Protein AF-A0A8H5UBR0-F1 (afdb_monomer_lite)

Secondary structure (DSSP, 8-state):
-------------------------------PPPTT-EEEEEEEEEEE-TTS-EEEEESS---S---S-HHHHHHHHHHHHHTEEEEEEEEE-TTS-EEEEEEEE--HHHHHHHHHTT---SS-TT-SSEEEETT-HHHHHTHHHHHHHHHSSTT-HHHHHHHHHHHHHHHHSHHHHHHHHHHHHHS---GGGHHHHS-TT-------SS----------SS-----

Sequence (227 aa):
MSSWGDPTVWNDGPWPGKGTEDSDSVNSEVQVGEIGHICQVRDAFAEFNKSGELVKWLDEIPNKSPDLEEEELILKAKRIRDTYAIVCGRYPTKENTWEIRTIWINNPILQDILRNISVDPDWSSSAESIKFEKPFASLVHHWEQLCELAEADAGSEAQRFMKLLVDLLKGELRDTLIRVKKIMKTGCAAFGDLQFVFKPGQLFFDSRHPMGAGVCQSYVHGKVSVD

Radius of gyration: 30.37 Å; chains: 1; bounding box: 50×128×55 Å

pLDDT: mean 73.85, std 21.75, range [30.33, 96.62]

Organism: Fusarium circinatum (NCBI:txid48490)

Structure (mmCIF, N/CA/C/O backbone):
data_AF-A0A8H5UBR0-F1
#
_entry.id   AF-A0A8H5UBR0-F1
#
loop_
_atom_site.group_PDB
_atom_site.id
_atom_site.type_symbol
_atom_site.label_atom_id
_atom_site.label_alt_id
_atom_site.label_comp_id
_atom_site.label_asym_id
_atom_site.label_entity_id
_atom_site.label_seq_id
_atom_site.pdbx_PDB_ins_code
_atom_site.Cartn_x
_atom_site.Cartn_y
_atom_site.Cartn_z
_atom_site.occupancy
_atom_site.B_iso_or_equiv
_atom_site.auth_seq_id
_atom_site.auth_comp_id
_atom_site.auth_asym_id
_atom_site.auth_atom_id
_atom_site.pdbx_PDB_model_num
ATOM 1 N N . MET A 1 1 ? -5.000 79.266 22.136 1.00 33.78 1 MET A N 1
ATOM 2 C CA . MET A 1 1 ? -3.905 80.217 22.416 1.00 33.78 1 MET A CA 1
ATOM 3 C C . MET A 1 1 ? -3.416 79.955 23.831 1.00 33.78 1 MET A C 1
ATOM 5 O O . MET A 1 1 ? -4.257 79.961 24.716 1.00 33.78 1 MET A O 1
ATOM 9 N N . SER A 1 2 ? -2.104 79.705 23.971 1.00 37.56 2 SER A N 1
ATOM 10 C CA . SER A 1 2 ? -1.272 79.763 25.198 1.00 37.56 2 SER A CA 1
ATOM 11 C C . SER A 1 2 ? -1.616 78.747 26.307 1.00 37.56 2 SER A C 1
ATOM 13 O O . SER A 1 2 ? -2.674 78.839 26.906 1.00 37.56 2 SER A O 1
ATOM 15 N N . SER A 1 3 ? -0.867 77.663 26.554 1.00 30.33 3 SER A N 1
ATOM 16 C CA . SER A 1 3 ? 0.563 77.496 26.909 1.00 30.33 3 SER A CA 1
ATOM 17 C C . SER A 1 3 ? 0.967 78.189 28.215 1.00 30.33 3 SER A C 1
ATOM 19 O O . SER A 1 3 ? 0.851 79.408 28.304 1.00 30.33 3 SER A O 1
ATOM 21 N N . TRP A 1 4 ? 1.445 77.396 29.185 1.00 32.78 4 TRP A N 1
ATOM 22 C CA . TRP A 1 4 ? 2.778 77.431 29.828 1.00 32.78 4 TRP A CA 1
ATOM 23 C C . TRP A 1 4 ? 2.712 76.954 31.289 1.00 32.78 4 TRP A C 1
ATOM 25 O O . TRP A 1 4 ? 1.918 77.449 32.083 1.00 32.78 4 TRP A O 1
ATOM 35 N N . GLY A 1 5 ? 3.592 76.007 31.622 1.00 32.00 5 GLY A N 1
ATOM 36 C CA . GLY A 1 5 ? 3.821 75.487 32.968 1.00 32.00 5 GLY A CA 1
ATOM 37 C C . GLY A 1 5 ? 4.793 74.303 32.947 1.00 32.00 5 GLY A C 1
ATOM 38 O O . GLY A 1 5 ? 4.363 73.163 33.057 1.00 32.00 5 GLY A O 1
ATOM 39 N N . ASP A 1 6 ? 6.077 74.600 32.752 1.00 36.34 6 ASP A N 1
ATOM 40 C CA . ASP A 1 6 ? 7.261 73.752 33.027 1.00 36.34 6 ASP A CA 1
ATOM 41 C C . ASP A 1 6 ? 7.879 74.242 34.370 1.00 36.34 6 ASP A C 1
ATOM 43 O O . ASP A 1 6 ? 7.376 75.257 34.874 1.00 36.34 6 ASP A O 1
ATOM 47 N N . PRO A 1 7 ? 8.998 73.725 34.943 1.00 48.25 7 PRO A N 1
ATOM 48 C CA . PRO A 1 7 ? 9.833 72.537 34.655 1.00 48.25 7 PRO A CA 1
ATOM 49 C C . PRO A 1 7 ? 10.164 71.722 35.952 1.00 48.25 7 PRO A C 1
ATOM 51 O O . PRO A 1 7 ? 9.781 72.107 37.054 1.00 48.25 7 PRO A O 1
ATOM 54 N N . THR A 1 8 ? 10.869 70.580 35.941 1.00 36.34 8 THR A N 1
ATOM 55 C CA . THR A 1 8 ? 12.333 70.510 36.178 1.00 36.34 8 THR A CA 1
ATOM 56 C C . THR A 1 8 ? 12.844 69.067 36.399 1.00 36.34 8 THR A C 1
ATOM 58 O O . THR A 1 8 ? 12.147 68.216 36.943 1.00 36.34 8 THR A O 1
ATOM 61 N N . VAL A 1 9 ? 14.139 68.911 36.080 1.00 33.75 9 VAL A N 1
ATOM 62 C CA . VAL A 1 9 ? 15.160 67.949 36.561 1.00 33.75 9 VAL A CA 1
ATOM 63 C C . VAL A 1 9 ? 15.426 66.700 35.703 1.00 33.75 9 VAL A C 1
ATOM 65 O O . VAL A 1 9 ? 14.904 65.617 35.942 1.00 33.75 9 VAL A O 1
ATOM 68 N N . TRP A 1 10 ? 16.370 66.863 34.770 1.00 30.78 10 TRP A N 1
ATOM 69 C CA . TRP A 1 10 ? 17.286 65.825 34.283 1.00 30.78 10 TRP A CA 1
ATOM 70 C C . TRP A 1 10 ? 18.684 66.116 34.850 1.00 30.78 10 TRP A C 1
ATOM 72 O O . TRP A 1 10 ? 19.092 67.275 34.833 1.00 30.78 10 TRP A O 1
ATOM 82 N N . ASN A 1 11 ? 19.399 65.093 35.335 1.00 34.84 11 ASN A N 1
ATOM 83 C CA . ASN A 1 11 ? 20.858 65.121 35.509 1.00 34.84 11 ASN A CA 1
ATOM 84 C C . ASN A 1 11 ? 21.451 63.692 35.577 1.00 34.84 11 ASN A C 1
ATOM 86 O O . ASN A 1 11 ? 21.158 62.934 36.496 1.00 34.84 11 ASN A O 1
ATOM 90 N N . ASP A 1 12 ? 22.240 63.368 34.549 1.00 32.78 12 ASP A N 1
ATOM 91 C CA . ASP A 1 12 ? 23.553 62.697 34.481 1.00 32.78 12 ASP A CA 1
ATOM 92 C C . ASP A 1 12 ? 23.940 61.450 35.322 1.00 32.78 12 ASP A C 1
ATOM 94 O O . ASP A 1 12 ? 24.349 61.563 36.473 1.00 32.78 12 ASP A O 1
ATOM 98 N N . GLY A 1 13 ? 24.032 60.306 34.609 1.00 31.62 13 GLY A N 1
ATOM 99 C CA . GLY A 1 13 ? 25.135 59.304 34.603 1.00 31.62 13 GLY A CA 1
ATOM 100 C C . GLY A 1 13 ? 25.399 58.430 35.850 1.00 31.62 13 GLY A C 1
ATOM 101 O O . GLY A 1 13 ? 24.810 58.678 36.896 1.00 31.62 13 GLY A O 1
ATOM 102 N N . PRO A 1 14 ? 26.320 57.427 35.809 1.00 37.28 14 PRO A N 1
ATOM 103 C CA . PRO A 1 14 ? 27.142 56.902 34.698 1.00 37.28 14 PRO A CA 1
ATOM 104 C C . PRO A 1 14 ? 27.163 55.339 34.566 1.00 37.28 14 PRO A C 1
ATOM 106 O O . PRO A 1 14 ? 26.819 54.606 35.487 1.00 37.28 14 PRO A O 1
ATOM 109 N N . TRP A 1 15 ? 27.642 54.811 33.430 1.00 35.69 15 TRP A N 1
ATOM 110 C CA . TRP A 1 15 ? 28.124 53.410 33.261 1.00 35.69 15 TRP A CA 1
ATOM 111 C C . TRP A 1 15 ? 29.558 53.281 33.851 1.00 35.69 15 TRP A C 1
ATOM 113 O O . TRP A 1 15 ? 30.192 54.337 33.937 1.00 35.69 15 TRP A O 1
ATOM 123 N N . PRO A 1 16 ? 30.152 52.103 34.214 1.00 40.91 16 PRO A N 1
ATOM 124 C CA . PRO A 1 16 ? 30.093 50.809 33.498 1.00 40.91 16 PRO A CA 1
ATOM 125 C C . PRO A 1 16 ? 30.160 49.511 34.358 1.00 40.91 16 PRO A C 1
ATOM 127 O O . PRO A 1 16 ? 30.506 49.522 35.535 1.00 40.91 16 PRO A O 1
ATOM 130 N N . GLY A 1 17 ? 29.923 48.347 33.737 1.00 30.52 17 GLY A N 1
ATOM 131 C CA . GLY A 1 17 ? 30.172 47.040 34.361 1.00 30.52 17 GLY A CA 1
ATOM 132 C C . GLY A 1 17 ? 30.080 45.871 33.379 1.00 30.52 17 GLY A C 1
ATOM 133 O O . GLY A 1 17 ? 28.993 45.486 32.975 1.00 30.52 17 GLY A O 1
ATOM 134 N N . LYS A 1 18 ? 31.246 45.333 33.005 1.00 36.50 18 LYS A N 1
ATOM 135 C CA . LYS A 1 18 ? 31.482 44.101 32.233 1.00 36.50 18 LYS A CA 1
ATOM 136 C C . LYS A 1 18 ? 30.618 42.935 32.742 1.00 36.50 18 LYS A C 1
ATOM 138 O O . LYS A 1 18 ? 30.766 42.538 33.894 1.00 36.50 18 LYS A O 1
ATOM 143 N N . GLY A 1 19 ? 29.808 42.354 31.864 1.00 30.36 19 GLY A N 1
ATOM 144 C CA . GLY A 1 19 ? 29.152 41.064 32.056 1.00 30.36 19 GLY A CA 1
ATOM 145 C C . GLY A 1 19 ? 29.337 40.247 30.785 1.00 30.36 19 GLY A C 1
ATOM 146 O O . GLY A 1 19 ? 29.009 40.713 29.701 1.00 30.36 19 GLY A O 1
ATOM 147 N N . THR A 1 20 ? 29.977 39.100 30.936 1.00 31.88 20 THR A N 1
ATOM 148 C CA . THR A 1 20 ? 30.321 38.106 29.922 1.00 31.88 20 THR A CA 1
ATOM 149 C C . THR A 1 20 ? 29.078 37.680 29.134 1.00 31.88 20 THR A C 1
ATOM 151 O O . THR A 1 20 ? 28.106 37.223 29.728 1.00 31.88 20 THR A O 1
ATOM 154 N N . GLU A 1 21 ? 29.098 37.837 27.810 1.00 31.55 21 GLU A N 1
ATOM 155 C CA . GLU A 1 21 ? 28.146 37.169 26.917 1.00 31.55 21 GLU A CA 1
ATOM 156 C C . GLU A 1 21 ? 28.603 35.715 26.762 1.00 31.55 21 GLU A C 1
ATOM 158 O O . GLU A 1 21 ? 29.404 35.391 25.886 1.00 31.55 21 GLU A O 1
ATOM 163 N N . ASP A 1 22 ? 28.127 34.845 27.653 1.00 31.06 22 ASP A N 1
ATOM 164 C CA . ASP A 1 22 ? 28.100 33.411 27.387 1.00 31.06 22 ASP A CA 1
ATOM 165 C C . ASP A 1 22 ? 26.998 33.166 26.349 1.00 31.06 22 ASP A C 1
ATOM 167 O O . ASP A 1 22 ? 25.799 33.223 26.636 1.00 31.06 22 ASP A O 1
ATOM 171 N N . SER A 1 23 ? 27.419 32.962 25.100 1.00 41.53 23 SER A N 1
ATOM 172 C CA . SER A 1 23 ? 26.556 32.519 24.013 1.00 41.53 23 SER A CA 1
ATOM 173 C C . SER A 1 23 ? 26.227 31.035 24.195 1.00 41.53 23 SER A C 1
ATOM 175 O O . SER A 1 23 ? 26.831 30.179 23.557 1.00 41.53 23 SER A O 1
ATOM 177 N N . ASP A 1 24 ? 25.257 30.730 25.048 1.00 41.47 24 ASP A N 1
ATOM 178 C CA . ASP A 1 24 ? 24.664 29.395 25.146 1.00 41.47 24 ASP A CA 1
ATOM 179 C C . ASP A 1 24 ? 23.160 29.482 24.873 1.00 41.47 24 ASP A C 1
ATOM 181 O O . ASP A 1 24 ? 22.336 29.600 25.776 1.00 41.47 24 ASP A O 1
ATOM 185 N N . SER A 1 25 ? 22.793 29.460 23.589 1.00 33.56 25 SER A N 1
ATOM 186 C CA . SER A 1 25 ? 21.426 29.207 23.109 1.00 33.56 25 SER A CA 1
ATOM 187 C C . SER A 1 25 ? 21.499 29.027 21.581 1.00 33.56 25 SER A C 1
ATOM 189 O O . SER A 1 25 ? 22.080 29.875 20.913 1.00 33.56 25 SER A O 1
ATOM 191 N N . VAL A 1 26 ? 20.987 28.001 20.904 1.00 33.50 26 VAL A N 1
ATOM 192 C CA . VAL A 1 26 ? 20.090 26.897 21.246 1.00 33.50 26 VAL A CA 1
ATOM 193 C C . VAL A 1 26 ? 20.453 25.763 20.280 1.00 33.50 26 VAL A C 1
ATOM 195 O O . VAL A 1 26 ? 20.310 25.927 19.069 1.00 33.50 26 VAL A O 1
ATOM 198 N N . ASN A 1 27 ? 20.903 24.612 20.782 1.00 32.62 27 ASN A N 1
ATOM 199 C CA . ASN A 1 27 ? 20.872 23.390 19.983 1.00 32.62 27 ASN A CA 1
ATOM 200 C C . ASN A 1 27 ? 19.400 22.965 19.929 1.00 32.62 27 ASN A C 1
ATOM 202 O O . ASN A 1 27 ? 18.860 22.466 20.914 1.00 32.62 27 ASN A O 1
ATOM 206 N N . SER A 1 28 ? 18.705 23.286 18.837 1.00 36.66 28 SER A N 1
ATOM 207 C CA . SER A 1 28 ? 17.301 22.924 18.661 1.00 36.66 28 SER A CA 1
ATOM 208 C C . SER A 1 28 ? 17.207 21.413 18.461 1.00 36.66 28 SER A C 1
ATOM 210 O O . SER A 1 28 ? 17.251 20.917 17.333 1.00 36.66 28 SER A O 1
ATOM 212 N N . GLU A 1 29 ? 17.117 20.673 19.563 1.00 40.97 29 GLU A N 1
ATOM 213 C CA . GLU A 1 29 ? 16.707 19.277 19.550 1.00 40.97 29 GLU A CA 1
ATOM 214 C C . GLU A 1 29 ? 15.313 19.215 18.921 1.00 40.97 29 GLU A C 1
ATOM 216 O O . GLU A 1 29 ? 14.322 19.682 19.484 1.00 40.97 29 GLU A O 1
ATOM 221 N N . VAL A 1 30 ? 15.246 18.700 17.694 1.00 46.03 30 VAL A N 1
ATOM 222 C CA . VAL A 1 30 ? 13.985 18.453 16.997 1.00 46.03 30 VAL A CA 1
ATOM 223 C C . VAL A 1 30 ? 13.202 17.459 17.848 1.00 46.03 30 VAL A C 1
ATOM 225 O O . VAL A 1 30 ? 13.582 16.291 17.933 1.00 46.03 30 VAL A O 1
ATOM 228 N N . GLN A 1 31 ? 12.130 17.917 18.496 1.00 45.94 31 GLN A N 1
ATOM 229 C CA . GLN A 1 31 ? 11.181 17.029 19.159 1.00 45.94 31 GLN A CA 1
ATOM 230 C C . GLN A 1 31 ? 10.579 16.116 18.093 1.00 45.94 31 GLN A C 1
ATOM 232 O O . GLN A 1 31 ? 9.802 16.543 17.241 1.00 45.94 31 GLN A O 1
ATOM 237 N N . VAL A 1 32 ? 11.010 14.860 18.099 1.00 57.94 32 VAL A N 1
ATOM 238 C CA . VAL A 1 32 ? 10.493 13.827 17.207 1.00 57.94 32 VAL A CA 1
ATOM 239 C C . VAL A 1 32 ? 9.086 13.494 17.696 1.00 57.94 32 VAL A C 1
ATOM 241 O O . VAL A 1 32 ? 8.922 13.062 18.835 1.00 57.94 32 VAL A O 1
ATOM 244 N N . GLY A 1 33 ? 8.080 13.766 16.863 1.00 68.81 33 GLY A N 1
ATOM 245 C CA . GLY A 1 33 ? 6.677 13.492 17.178 1.00 68.81 33 GLY A CA 1
ATOM 246 C C . GLY A 1 33 ? 6.380 11.997 17.336 1.00 68.81 33 GLY A C 1
ATOM 247 O O . GLY A 1 33 ? 7.196 11.143 16.990 1.00 68.81 33 GLY A O 1
ATOM 248 N N . GLU A 1 34 ? 5.194 11.680 17.852 1.00 84.69 34 GLU A N 1
ATOM 249 C CA . GLU A 1 34 ? 4.730 10.296 17.997 1.00 84.69 34 GLU A CA 1
ATOM 250 C C . GLU A 1 34 ? 4.626 9.583 16.636 1.00 84.69 34 GLU A C 1
ATOM 252 O O . GLU A 1 34 ? 4.249 10.180 15.620 1.00 84.69 34 GLU A O 1
ATOM 257 N N . ILE A 1 35 ? 4.968 8.289 16.618 1.00 86.69 35 ILE A N 1
ATOM 258 C CA . ILE A 1 35 ? 4.985 7.461 15.405 1.00 86.69 35 ILE A CA 1
ATOM 259 C C . ILE A 1 35 ? 3.590 7.435 14.774 1.00 86.69 35 ILE A C 1
ATOM 261 O O . ILE A 1 35 ? 2.593 7.129 15.425 1.00 86.69 35 ILE A O 1
ATOM 265 N N . GLY A 1 36 ? 3.526 7.740 13.480 1.00 86.75 36 GLY A N 1
ATOM 266 C CA . GLY A 1 36 ? 2.306 7.668 12.688 1.00 86.75 36 GLY A CA 1
ATOM 267 C C . GLY A 1 36 ? 1.184 8.629 13.096 1.00 86.75 36 GLY A C 1
ATOM 268 O O . GLY A 1 36 ? 0.061 8.449 12.623 1.00 86.75 36 GLY A O 1
ATOM 269 N N . HIS A 1 37 ? 1.442 9.629 13.946 1.00 91.69 37 HIS A N 1
ATOM 270 C CA . HIS A 1 37 ? 0.435 10.612 14.359 1.00 91.69 37 HIS A CA 1
ATOM 271 C C . HIS A 1 37 ? -0.021 11.485 13.174 1.00 91.69 37 HIS A C 1
ATOM 273 O O . HIS A 1 37 ? -1.204 11.825 13.056 1.00 91.69 37 HIS A O 1
ATOM 279 N N . ILE A 1 38 ? 0.879 11.881 12.273 1.00 92.62 38 ILE A N 1
ATOM 280 C CA . ILE A 1 38 ? 0.528 12.777 11.167 1.00 92.62 38 ILE A CA 1
ATOM 281 C C . ILE A 1 38 ? -0.304 11.999 10.140 1.00 92.62 38 ILE A C 1
ATOM 283 O O . ILE A 1 38 ? 0.213 11.151 9.416 1.00 92.62 38 ILE A O 1
ATOM 287 N N . CYS A 1 39 ? -1.597 12.320 10.040 1.00 93.31 39 CYS A N 1
ATOM 288 C CA . CYS A 1 39 ? -2.551 11.733 9.088 1.00 93.31 39 CYS A CA 1
ATOM 289 C C . CYS A 1 39 ? -2.308 12.206 7.644 1.00 93.31 39 CYS A C 1
ATOM 291 O O . CYS A 1 39 ? -3.141 12.885 7.040 1.00 93.31 39 CYS A O 1
ATOM 293 N N . GLN A 1 40 ? -1.144 11.868 7.099 1.00 95.12 40 GLN A N 1
ATOM 294 C CA . GLN A 1 40 ? -0.714 12.159 5.736 1.00 95.12 40 GLN A CA 1
ATOM 295 C C . GLN A 1 40 ? 0.163 11.018 5.204 1.00 95.12 40 GLN A C 1
ATOM 297 O O . GLN A 1 40 ? 0.690 10.211 5.973 1.00 95.12 40 GLN A O 1
ATOM 302 N N . VAL A 1 41 ? 0.308 10.963 3.879 1.00 94.62 41 VAL A N 1
ATOM 303 C CA . VAL A 1 41 ? 1.245 10.062 3.197 1.00 94.62 41 VAL A CA 1
ATOM 304 C C . VAL A 1 41 ? 2.564 10.797 2.976 1.00 94.62 41 VAL A C 1
ATOM 306 O O . VAL A 1 41 ? 2.559 11.950 2.541 1.00 94.62 41 VAL A O 1
ATOM 309 N N . ARG A 1 42 ? 3.689 10.128 3.234 1.00 94.44 42 ARG A N 1
ATOM 310 C CA . ARG A 1 42 ? 5.033 10.631 2.925 1.00 94.44 42 ARG A CA 1
ATOM 311 C C . ARG A 1 42 ? 5.745 9.707 1.948 1.00 94.44 42 ARG A C 1
ATOM 313 O O . ARG A 1 42 ? 5.670 8.493 2.081 1.00 94.44 42 ARG A O 1
ATOM 320 N N . ASP A 1 43 ? 6.472 10.270 0.993 1.00 92.69 43 ASP A N 1
ATOM 321 C CA . ASP A 1 43 ? 7.304 9.487 0.082 1.00 92.69 43 ASP A CA 1
ATOM 322 C C . ASP A 1 43 ? 8.720 9.290 0.644 1.00 92.69 43 ASP A C 1
ATOM 324 O O . ASP A 1 43 ? 9.272 10.167 1.310 1.00 92.69 43 ASP A O 1
ATOM 328 N N . ALA A 1 44 ? 9.303 8.130 0.350 1.00 91.31 44 ALA A N 1
ATOM 329 C CA . ALA A 1 44 ? 10.705 7.809 0.569 1.00 91.31 44 ALA A CA 1
ATOM 330 C C . ALA A 1 44 ? 11.291 7.246 -0.730 1.00 91.31 44 ALA A C 1
ATOM 332 O O . ALA A 1 44 ? 10.781 6.269 -1.277 1.00 91.31 44 ALA A O 1
ATOM 333 N N . PHE A 1 45 ? 12.364 7.842 -1.232 1.00 89.12 45 PHE A N 1
ATOM 334 C CA . PHE A 1 45 ? 12.969 7.509 -2.517 1.00 89.12 45 PHE A CA 1
ATOM 335 C C . PHE A 1 45 ? 14.178 6.595 -2.325 1.00 89.12 45 PHE A C 1
ATOM 337 O O . PHE A 1 45 ? 15.092 6.900 -1.561 1.00 89.12 45 PHE A O 1
ATOM 344 N N . ALA A 1 46 ? 14.173 5.457 -3.010 1.00 87.81 46 ALA A N 1
ATOM 345 C CA . ALA A 1 46 ? 15.248 4.481 -2.959 1.00 87.81 46 ALA A CA 1
ATOM 346 C C . ALA A 1 46 ? 16.476 4.948 -3.758 1.00 87.81 46 ALA A C 1
ATOM 348 O O . ALA A 1 46 ? 16.380 5.221 -4.957 1.00 87.81 46 ALA A O 1
ATOM 349 N N . GLU A 1 47 ? 17.642 4.971 -3.115 1.00 85.94 47 GLU A N 1
ATOM 350 C CA . GLU A 1 47 ? 18.936 5.136 -3.780 1.00 85.94 47 GLU A CA 1
ATOM 351 C C . GLU A 1 47 ? 19.629 3.777 -3.940 1.00 85.94 47 GLU A C 1
ATOM 353 O O . GLU A 1 47 ? 19.698 2.995 -2.991 1.00 85.94 47 GLU A O 1
ATOM 358 N N . PHE A 1 48 ? 20.170 3.507 -5.131 1.00 84.69 48 PHE A N 1
ATOM 359 C CA . PHE A 1 48 ? 20.870 2.261 -5.449 1.00 84.69 48 PHE A CA 1
ATOM 360 C C . PHE A 1 48 ? 22.346 2.511 -5.735 1.00 84.69 48 PHE A C 1
ATOM 362 O O . PHE A 1 48 ? 22.705 3.491 -6.391 1.00 84.69 48 PHE A O 1
ATOM 369 N N . ASN A 1 49 ? 23.205 1.589 -5.302 1.00 84.94 49 ASN A N 1
ATOM 370 C CA . ASN A 1 49 ? 24.607 1.591 -5.706 1.00 84.94 49 ASN A CA 1
ATOM 371 C C . ASN A 1 49 ? 24.756 1.120 -7.166 1.00 84.94 49 ASN A C 1
ATOM 373 O O . ASN A 1 49 ? 23.810 0.668 -7.815 1.00 84.94 49 ASN A O 1
ATOM 377 N N . LYS A 1 50 ? 25.985 1.184 -7.694 1.00 82.56 50 LYS A N 1
ATOM 378 C CA . LYS A 1 50 ? 26.307 0.692 -9.049 1.00 82.56 50 LYS A CA 1
ATOM 379 C C . LYS A 1 50 ? 26.027 -0.808 -9.230 1.00 82.56 50 LYS A C 1
ATOM 381 O O . LYS A 1 50 ? 25.869 -1.253 -10.362 1.00 82.56 50 LYS A O 1
ATOM 386 N N . SER A 1 51 ? 25.976 -1.562 -8.134 1.00 82.19 51 SER A N 1
ATOM 387 C CA . SER A 1 51 ? 25.672 -2.995 -8.077 1.00 82.19 51 SER A CA 1
ATOM 388 C C . SER A 1 51 ? 24.169 -3.291 -8.170 1.00 82.19 51 SER A C 1
ATOM 390 O O . SER A 1 51 ? 23.794 -4.435 -8.401 1.00 82.19 51 SER A O 1
ATOM 392 N N . GLY A 1 52 ? 23.308 -2.279 -8.003 1.00 79.69 52 GLY A N 1
ATOM 393 C CA . GLY A 1 52 ? 21.852 -2.431 -7.965 1.00 79.69 52 GLY A CA 1
ATOM 394 C C . GLY A 1 52 ? 21.282 -2.762 -6.582 1.00 79.69 52 GLY A C 1
ATOM 395 O O . GLY A 1 52 ? 20.103 -3.093 -6.478 1.00 79.69 52 GLY A O 1
ATOM 396 N N . GLU A 1 53 ? 22.080 -2.666 -5.521 1.00 83.06 53 GLU A N 1
ATOM 397 C CA . GLU A 1 53 ? 21.627 -2.862 -4.143 1.00 83.06 53 GLU A CA 1
ATOM 398 C C . GLU A 1 53 ? 21.116 -1.542 -3.560 1.00 83.06 53 GLU A C 1
ATOM 400 O O . GLU A 1 53 ? 21.670 -0.473 -3.832 1.00 83.06 53 GLU A O 1
ATOM 405 N N . LEU A 1 54 ? 20.052 -1.624 -2.757 1.00 83.44 54 LEU A N 1
ATOM 406 C CA . LEU A 1 54 ? 19.483 -0.477 -2.054 1.00 83.44 54 LEU A CA 1
ATOM 407 C C . LEU A 1 54 ? 20.472 0.024 -0.994 1.00 83.44 54 LEU A C 1
ATOM 409 O O . LEU A 1 54 ? 20.852 -0.728 -0.101 1.00 83.44 54 LEU A O 1
ATOM 413 N N . VAL A 1 55 ? 20.846 1.298 -1.081 1.00 82.19 55 VAL A N 1
ATOM 414 C CA . VAL A 1 55 ? 21.805 1.946 -0.177 1.00 82.19 55 VAL A CA 1
ATOM 415 C C . VAL A 1 55 ? 21.077 2.701 0.923 1.00 82.19 55 VAL A C 1
ATOM 417 O O . VAL A 1 55 ? 21.313 2.458 2.104 1.00 82.19 55 VAL A O 1
ATOM 420 N N . LYS A 1 56 ? 20.177 3.616 0.548 1.00 83.56 56 LYS A N 1
ATOM 421 C CA . LYS A 1 56 ? 19.477 4.482 1.501 1.00 83.56 56 LYS A CA 1
ATOM 422 C C . LYS A 1 56 ? 18.108 4.927 0.998 1.00 83.56 56 LYS A C 1
ATOM 424 O O . LYS A 1 56 ? 17.805 4.857 -0.193 1.00 83.56 56 LYS A O 1
ATOM 429 N N . TRP A 1 57 ? 17.294 5.392 1.944 1.00 84.69 57 TRP A N 1
ATOM 430 C CA . TRP A 1 57 ? 15.994 6.015 1.704 1.00 84.69 57 TRP A CA 1
ATOM 431 C C . TRP A 1 57 ? 16.100 7.527 1.882 1.00 84.69 57 TRP A C 1
ATOM 433 O O . TRP A 1 57 ? 16.376 8.007 2.986 1.00 84.69 57 TRP A O 1
ATOM 443 N N . LEU A 1 58 ? 15.838 8.264 0.810 1.00 82.56 58 LEU A N 1
ATOM 444 C CA . LEU A 1 58 ? 15.884 9.721 0.745 1.00 82.56 58 LEU A CA 1
ATOM 445 C C . LEU A 1 58 ? 14.482 10.326 0.889 1.00 82.56 58 LEU A C 1
ATOM 447 O O . LEU A 1 58 ? 13.502 9.727 0.458 1.00 82.56 58 LEU A O 1
ATOM 451 N N . ASP A 1 59 ? 14.382 11.514 1.484 1.00 80.06 59 ASP A N 1
ATOM 452 C CA . ASP A 1 59 ? 13.105 12.242 1.610 1.00 80.06 59 ASP A CA 1
ATOM 453 C C . ASP A 1 59 ? 12.712 12.994 0.336 1.00 80.06 59 ASP A C 1
ATOM 455 O O . ASP A 1 59 ? 11.540 13.301 0.125 1.00 80.06 59 ASP A O 1
ATOM 459 N N . GLU A 1 60 ? 13.698 13.286 -0.507 1.00 75.19 60 GLU A N 1
ATOM 460 C CA . GLU A 1 60 ? 13.540 13.972 -1.780 1.00 75.19 60 GLU A CA 1
ATOM 461 C C . GLU A 1 60 ? 14.108 13.109 -2.904 1.00 75.19 60 GLU A C 1
ATOM 463 O O . GLU A 1 60 ? 14.908 12.197 -2.675 1.00 75.19 60 GLU A O 1
ATOM 468 N N . ILE A 1 61 ? 13.682 13.392 -4.135 1.00 67.69 61 ILE A N 1
ATOM 469 C CA . ILE A 1 61 ? 14.183 12.693 -5.316 1.00 67.69 61 ILE A CA 1
ATOM 470 C C . ILE A 1 61 ? 15.701 12.927 -5.403 1.00 67.69 61 ILE A C 1
ATOM 472 O O . ILE A 1 61 ? 16.111 14.088 -5.470 1.00 67.69 61 ILE A O 1
ATOM 476 N N . PRO A 1 62 ? 16.540 11.871 -5.436 1.00 61.53 62 PRO A N 1
ATOM 477 C CA . PRO A 1 62 ? 17.985 12.034 -5.525 1.00 61.53 62 PRO A CA 1
ATOM 478 C C . PRO A 1 62 ? 18.381 12.834 -6.771 1.00 61.53 62 PRO A C 1
ATOM 480 O O . PRO A 1 62 ? 18.328 12.333 -7.896 1.00 61.53 62 PRO A O 1
ATOM 483 N N . ASN A 1 63 ? 18.830 14.072 -6.567 1.00 53.25 63 ASN A N 1
ATOM 484 C CA . ASN A 1 63 ? 19.649 14.782 -7.540 1.00 53.25 63 ASN A CA 1
ATOM 485 C C . ASN A 1 63 ? 21.090 14.297 -7.365 1.00 53.25 63 ASN A C 1
ATOM 487 O O . ASN A 1 63 ? 21.602 14.268 -6.252 1.00 53.25 63 ASN A O 1
ATOM 491 N N . LYS A 1 64 ? 21.735 13.883 -8.462 1.00 46.25 64 LYS A N 1
ATOM 492 C CA . LYS A 1 64 ? 23.109 13.355 -8.473 1.00 46.25 64 LYS A CA 1
ATOM 493 C C . LYS A 1 64 ? 24.093 14.340 -7.816 1.00 46.25 64 LYS A C 1
ATOM 495 O O . LYS A 1 64 ? 24.612 15.211 -8.505 1.00 46.25 64 LYS A O 1
ATOM 500 N N . SER A 1 65 ? 24.393 14.182 -6.532 1.00 38.78 65 SER A N 1
ATOM 501 C CA . SER A 1 65 ? 25.554 14.796 -5.883 1.00 38.78 65 SER A CA 1
ATOM 502 C C . SER A 1 65 ? 25.869 14.048 -4.591 1.00 38.78 65 SER A C 1
ATOM 504 O O . SER A 1 65 ? 24.963 13.893 -3.775 1.00 38.78 65 SER A O 1
ATOM 506 N N . PRO A 1 66 ? 27.108 13.579 -4.386 1.00 48.34 66 PRO A N 1
ATOM 507 C CA . PRO A 1 66 ? 27.539 13.093 -3.088 1.00 48.34 66 PRO A CA 1
ATOM 508 C C . PRO A 1 66 ? 28.034 14.282 -2.259 1.00 48.34 66 PRO A C 1
ATOM 510 O O . PRO A 1 66 ? 28.641 15.178 -2.829 1.00 48.34 66 PRO A O 1
ATOM 513 N N . ASP A 1 67 ? 27.802 14.282 -0.950 1.00 49.28 67 ASP A N 1
ATOM 514 C CA . ASP A 1 67 ? 28.800 14.734 0.025 1.00 49.28 67 ASP A CA 1
ATOM 515 C C . ASP A 1 67 ? 28.484 14.130 1.403 1.00 49.28 67 ASP A C 1
ATOM 517 O O . ASP A 1 67 ? 27.334 13.994 1.818 1.00 49.28 67 ASP A O 1
ATOM 521 N N . LEU A 1 68 ? 29.547 13.665 2.057 1.00 52.97 68 LEU A N 1
ATOM 522 C CA . LEU A 1 68 ? 29.548 12.717 3.167 1.00 52.97 68 LEU A CA 1
ATOM 523 C C . LEU A 1 68 ? 29.491 13.427 4.527 1.00 52.97 68 LEU A C 1
ATOM 525 O O . LEU A 1 68 ? 30.523 13.646 5.146 1.00 52.97 68 LEU A O 1
ATOM 529 N N . GLU A 1 69 ? 28.276 13.694 5.007 1.00 55.41 69 GLU A N 1
ATOM 530 C CA . GLU A 1 69 ? 27.919 13.849 6.437 1.00 55.41 69 GLU A CA 1
ATOM 531 C C . GLU A 1 69 ? 26.547 13.176 6.708 1.00 55.41 69 GLU A C 1
ATOM 533 O O . GLU A 1 69 ? 25.727 13.622 7.510 1.00 55.41 69 GLU A O 1
ATOM 538 N N . GLU A 1 70 ? 26.242 12.111 5.954 1.00 60.69 70 GLU A N 1
ATOM 539 C CA . GLU A 1 70 ? 24.861 11.702 5.667 1.00 60.69 70 GLU A CA 1
ATOM 540 C C . GLU A 1 70 ? 24.160 10.895 6.773 1.00 60.69 70 GLU A C 1
ATOM 542 O O . GLU A 1 70 ? 22.941 10.976 6.879 1.00 60.69 70 GLU A O 1
ATOM 547 N N . GLU A 1 71 ? 24.854 10.108 7.601 1.00 61.88 71 GLU A N 1
ATOM 548 C CA . GLU A 1 71 ? 24.176 9.115 8.461 1.00 61.88 71 GLU A CA 1
ATOM 549 C C . GLU A 1 71 ? 23.266 9.736 9.531 1.00 61.88 71 GLU A C 1
ATOM 551 O O . GLU A 1 71 ? 22.130 9.289 9.717 1.00 61.88 71 GLU A O 1
ATOM 556 N N . GLU A 1 72 ? 23.714 10.795 10.209 1.00 60.56 72 GLU A N 1
ATOM 557 C CA . GLU A 1 72 ? 22.900 11.464 11.230 1.00 60.56 72 GLU A CA 1
ATOM 558 C C . GLU A 1 72 ? 21.706 12.202 10.599 1.00 60.56 72 GLU A C 1
ATOM 560 O O . GLU A 1 72 ? 20.607 12.219 11.161 1.00 60.56 72 GLU A O 1
ATOM 565 N N . LEU A 1 73 ? 21.887 12.743 9.389 1.00 62.91 73 LEU A N 1
ATOM 566 C CA . LEU A 1 73 ? 20.820 13.360 8.598 1.00 62.91 73 LEU A CA 1
ATOM 567 C C . LEU A 1 73 ? 19.806 12.319 8.113 1.00 62.91 73 LEU A C 1
ATOM 569 O O . LEU A 1 73 ? 18.605 12.555 8.210 1.00 62.91 73 LEU A O 1
ATOM 573 N N . ILE A 1 74 ? 20.262 11.144 7.672 1.00 67.44 74 ILE A N 1
ATOM 574 C CA . ILE A 1 74 ? 19.406 10.015 7.279 1.00 67.44 74 ILE A CA 1
ATOM 575 C C . ILE A 1 74 ? 18.594 9.518 8.476 1.00 67.44 74 ILE A C 1
ATOM 577 O O . ILE A 1 74 ? 17.408 9.216 8.335 1.00 67.44 74 ILE A O 1
ATOM 581 N N . LEU A 1 75 ? 19.201 9.440 9.663 1.00 65.75 75 LEU A N 1
ATOM 582 C CA . LEU A 1 75 ? 18.501 9.046 10.885 1.00 65.75 75 LEU A CA 1
ATOM 583 C C . LEU A 1 75 ? 17.457 10.087 11.301 1.00 65.75 75 LEU A C 1
ATOM 585 O O . LEU A 1 75 ? 16.338 9.708 11.650 1.00 65.75 75 LEU A O 1
ATOM 589 N N . LYS A 1 76 ? 17.781 11.384 11.228 1.00 68.38 76 LYS A N 1
ATOM 590 C CA . LYS A 1 76 ? 16.821 12.475 11.476 1.00 68.38 76 LYS A CA 1
ATOM 591 C C . LYS A 1 76 ? 15.668 12.441 10.466 1.00 68.38 76 LYS A C 1
ATOM 593 O O . LYS A 1 76 ? 14.511 12.451 10.878 1.00 68.38 76 LYS A O 1
ATOM 598 N N . ALA A 1 77 ? 15.972 12.296 9.178 1.00 71.50 77 ALA A N 1
ATOM 599 C CA . ALA A 1 77 ? 14.998 12.121 8.100 1.00 71.50 77 ALA A CA 1
ATOM 600 C C . ALA A 1 77 ? 14.084 10.913 8.345 1.00 71.50 77 ALA A C 1
ATOM 602 O O . ALA A 1 77 ? 12.860 11.019 8.290 1.00 71.50 77 ALA A O 1
ATOM 603 N N . LYS A 1 78 ? 14.662 9.763 8.715 1.00 77.25 78 LYS A N 1
ATOM 604 C CA . LYS A 1 78 ? 13.899 8.562 9.069 1.00 77.25 78 LYS A CA 1
ATOM 605 C C . LYS A 1 78 ? 12.934 8.833 10.224 1.00 77.25 78 LYS A C 1
ATOM 607 O O . LYS A 1 78 ? 11.753 8.543 10.089 1.00 77.25 78 LYS A O 1
ATOM 612 N N . ARG A 1 79 ? 13.409 9.444 11.311 1.00 76.62 79 ARG A N 1
ATOM 613 C CA . ARG A 1 79 ? 12.569 9.791 12.468 1.00 76.62 79 ARG A CA 1
ATOM 614 C C . ARG A 1 79 ? 11.419 10.722 12.090 1.00 76.62 79 ARG A C 1
ATOM 616 O O . ARG A 1 79 ? 10.318 10.549 12.593 1.00 76.62 79 ARG A O 1
ATOM 623 N N . ILE A 1 80 ? 11.652 11.669 11.181 1.00 81.69 80 ILE A N 1
ATOM 624 C CA . ILE A 1 80 ? 10.597 12.540 10.651 1.00 81.69 80 ILE A CA 1
ATOM 625 C C . ILE A 1 80 ? 9.590 11.725 9.832 1.00 81.69 80 ILE A C 1
ATOM 627 O O . ILE A 1 80 ? 8.390 11.867 10.052 1.00 81.69 80 ILE A O 1
ATOM 631 N N . ARG A 1 81 ? 10.038 10.843 8.929 1.00 86.06 81 ARG A N 1
ATOM 632 C CA . ARG A 1 81 ? 9.143 9.967 8.148 1.00 86.06 81 ARG A CA 1
ATOM 633 C C . ARG A 1 81 ? 8.287 9.068 9.036 1.00 86.06 81 ARG A C 1
ATOM 635 O O . ARG A 1 81 ? 7.109 8.888 8.743 1.00 86.06 81 ARG A O 1
ATOM 642 N N . ASP A 1 82 ? 8.850 8.568 10.130 1.00 87.25 82 ASP A N 1
ATOM 643 C CA . ASP A 1 82 ? 8.151 7.678 11.058 1.00 87.25 82 ASP A CA 1
ATOM 644 C C . ASP A 1 82 ? 6.968 8.379 11.761 1.00 87.25 82 ASP A C 1
ATOM 646 O O . ASP A 1 82 ? 6.028 7.709 12.181 1.00 87.25 82 ASP A O 1
ATOM 650 N N . THR A 1 83 ? 6.932 9.720 11.808 1.00 91.56 83 THR A N 1
ATOM 651 C CA . THR A 1 83 ? 5.773 10.481 12.325 1.00 91.56 83 THR A CA 1
ATOM 652 C C . THR A 1 83 ? 4.555 10.462 11.393 1.00 91.56 83 THR A C 1
ATOM 654 O O . THR A 1 83 ? 3.437 10.712 11.843 1.00 91.56 83 THR A O 1
ATOM 657 N N . TYR A 1 84 ? 4.732 10.149 10.105 1.00 94.00 84 TYR A N 1
ATOM 658 C CA . TYR A 1 84 ? 3.644 10.071 9.127 1.00 94.00 84 TYR A CA 1
ATOM 659 C C . TYR A 1 84 ? 2.952 8.722 9.193 1.00 94.00 84 TYR A C 1
ATOM 661 O O . TYR A 1 84 ? 3.606 7.692 9.313 1.00 94.00 84 TYR A O 1
ATOM 669 N N . ALA A 1 85 ? 1.626 8.725 9.070 1.00 93.94 85 ALA A N 1
ATOM 670 C CA . ALA A 1 85 ? 0.798 7.533 9.184 1.00 93.94 85 ALA A CA 1
ATOM 671 C C . ALA A 1 85 ? 1.137 6.459 8.149 1.00 93.94 85 ALA A C 1
ATOM 673 O O . ALA A 1 85 ? 1.116 5.268 8.469 1.00 93.94 85 ALA A O 1
ATOM 674 N N . ILE A 1 86 ? 1.436 6.889 6.922 1.00 94.94 86 ILE A N 1
ATOM 675 C CA . ILE A 1 86 ? 1.766 6.019 5.797 1.00 94.94 86 ILE A CA 1
ATOM 676 C C . ILE A 1 86 ? 3.022 6.554 5.115 1.00 94.94 86 ILE A C 1
ATOM 678 O O . ILE A 1 86 ? 3.107 7.745 4.806 1.00 94.94 86 ILE A O 1
ATOM 682 N N . VAL A 1 87 ? 3.973 5.666 4.832 1.00 94.69 87 VAL A N 1
ATOM 683 C CA . VAL A 1 87 ? 5.174 5.987 4.053 1.00 94.69 87 VAL A CA 1
ATOM 684 C C . VAL A 1 87 ? 5.205 5.132 2.789 1.00 94.69 87 VAL A C 1
ATOM 686 O O . VAL A 1 87 ? 5.008 3.920 2.845 1.00 94.69 87 VAL A O 1
ATOM 689 N N . CYS A 1 88 ? 5.470 5.746 1.640 1.00 95.00 88 CYS A N 1
ATOM 690 C CA . CYS A 1 88 ? 5.534 5.084 0.342 1.00 95.00 88 CYS A CA 1
ATOM 691 C C . CYS A 1 88 ? 6.976 5.001 -0.158 1.00 95.00 88 CYS A C 1
ATOM 693 O O . CYS A 1 88 ? 7.612 6.007 -0.461 1.00 95.00 88 CYS A O 1
ATOM 695 N N . GLY A 1 89 ? 7.485 3.779 -0.279 1.00 94.19 89 GLY A N 1
ATOM 696 C CA . GLY A 1 89 ? 8.798 3.481 -0.833 1.00 94.19 89 GLY A CA 1
ATOM 697 C C . GLY A 1 89 ? 8.758 3.510 -2.349 1.00 94.19 89 GLY A C 1
ATOM 698 O O . GLY A 1 89 ? 8.184 2.617 -2.983 1.00 94.19 89 GLY A O 1
ATOM 699 N N . ARG A 1 90 ? 9.378 4.535 -2.925 1.00 93.94 90 ARG A N 1
ATOM 700 C CA . ARG A 1 90 ? 9.446 4.765 -4.362 1.00 93.94 90 ARG A CA 1
ATOM 701 C C . ARG A 1 90 ? 10.760 4.286 -4.953 1.00 93.94 90 ARG A C 1
ATOM 703 O O . ARG A 1 90 ? 11.831 4.564 -4.422 1.00 93.94 90 ARG A O 1
ATOM 710 N N . TYR A 1 91 ? 10.660 3.615 -6.093 1.00 91.94 91 TYR A N 1
ATOM 711 C CA . TYR A 1 91 ? 11.787 3.072 -6.844 1.00 91.94 91 TYR A CA 1
ATOM 712 C C . TYR A 1 91 ? 11.864 3.734 -8.222 1.00 91.94 91 TYR A C 1
ATOM 714 O O . TYR A 1 91 ? 10.816 3.999 -8.823 1.00 91.94 91 TYR A O 1
ATOM 722 N N . PRO A 1 92 ? 13.077 3.978 -8.744 1.00 88.94 92 PRO A N 1
ATOM 723 C CA . PRO A 1 92 ? 13.248 4.533 -10.073 1.00 88.94 92 PRO A CA 1
ATOM 724 C C . PRO A 1 92 ? 12.851 3.496 -11.128 1.00 88.94 92 PRO A C 1
ATOM 726 O O . PRO A 1 92 ? 13.185 2.311 -11.038 1.00 88.94 92 PRO A O 1
ATOM 729 N N . THR A 1 93 ? 12.143 3.948 -12.154 1.00 87.75 93 THR A N 1
ATOM 730 C CA . THR A 1 93 ? 11.771 3.147 -13.319 1.00 87.75 93 THR A CA 1
ATOM 731 C C . THR A 1 93 ? 12.751 3.389 -14.470 1.00 87.75 93 THR A C 1
ATOM 733 O O . THR A 1 93 ? 13.538 4.338 -14.471 1.00 87.75 93 THR A O 1
ATOM 736 N N . LYS A 1 94 ? 12.673 2.552 -15.512 1.00 85.81 94 LYS A N 1
ATOM 737 C CA . LYS A 1 94 ? 13.467 2.730 -16.742 1.00 85.81 94 LYS A CA 1
ATOM 738 C C . LYS A 1 94 ? 13.153 4.036 -17.480 1.00 85.81 94 LYS A C 1
ATOM 740 O O . LYS A 1 94 ? 13.984 4.512 -18.243 1.00 85.81 94 LYS A O 1
ATOM 745 N N . GLU A 1 95 ? 11.972 4.602 -17.251 1.00 85.44 95 GLU A N 1
ATOM 746 C CA . GLU A 1 95 ? 11.489 5.830 -17.889 1.00 85.44 95 GLU A CA 1
ATOM 747 C C . GLU A 1 95 ? 11.873 7.086 -17.096 1.00 85.44 95 GLU A C 1
ATOM 749 O O . GLU A 1 95 ? 11.348 8.166 -17.353 1.00 85.44 95 GLU A O 1
ATOM 754 N N . ASN A 1 96 ? 12.787 6.956 -16.125 1.00 78.69 96 ASN A N 1
ATOM 755 C CA . ASN A 1 96 ? 13.187 8.036 -15.225 1.00 78.69 96 ASN A CA 1
ATOM 756 C C . ASN A 1 96 ? 12.002 8.607 -14.416 1.00 78.69 96 ASN A C 1
ATOM 758 O O . ASN A 1 96 ? 11.990 9.780 -14.043 1.00 78.69 96 ASN A O 1
ATOM 762 N N . THR A 1 97 ? 10.996 7.769 -14.155 1.00 88.38 97 THR A N 1
ATOM 763 C CA . THR A 1 97 ? 9.874 8.053 -13.251 1.00 88.38 97 THR A CA 1
ATOM 764 C C . THR A 1 97 ? 10.049 7.286 -11.942 1.00 88.38 97 THR A C 1
ATOM 766 O O . THR A 1 97 ? 10.957 6.466 -11.810 1.00 88.38 97 THR A O 1
ATOM 769 N N . TRP A 1 98 ? 9.193 7.553 -10.956 1.00 90.19 98 TRP A N 1
ATOM 770 C CA . TRP A 1 98 ? 9.247 6.911 -9.644 1.00 90.19 98 TRP A CA 1
ATOM 771 C C . TRP A 1 98 ? 7.942 6.192 -9.347 1.00 90.19 98 TRP A C 1
ATOM 773 O O . TRP A 1 98 ? 6.884 6.818 -9.278 1.00 90.19 98 TRP A O 1
ATOM 783 N N . GLU A 1 99 ? 8.019 4.885 -9.128 1.00 92.94 99 GLU A N 1
ATOM 784 C CA . GLU A 1 99 ? 6.854 4.068 -8.804 1.00 92.94 99 GLU A CA 1
ATOM 785 C C . GLU A 1 99 ? 6.864 3.645 -7.339 1.00 92.94 99 GLU A C 1
ATOM 787 O O . GLU A 1 99 ? 7.915 3.312 -6.793 1.00 92.94 99 GLU A O 1
ATOM 792 N N . ILE A 1 100 ? 5.691 3.593 -6.707 1.00 94.75 100 ILE A N 1
ATOM 793 C CA . ILE A 1 100 ? 5.560 3.004 -5.374 1.00 94.75 100 ILE A CA 1
ATOM 794 C C . ILE A 1 100 ? 5.759 1.495 -5.513 1.00 94.75 100 ILE A C 1
ATOM 796 O O . ILE A 1 100 ? 5.084 0.855 -6.320 1.00 94.75 100 ILE A O 1
ATOM 800 N N . ARG A 1 101 ? 6.690 0.915 -4.755 1.00 93.31 101 ARG A N 1
ATOM 801 C CA . ARG A 1 101 ? 6.819 -0.548 -4.619 1.00 93.31 101 ARG A CA 1
ATOM 802 C C . ARG A 1 101 ? 6.574 -1.043 -3.212 1.00 93.31 101 ARG A C 1
ATOM 804 O O . ARG A 1 101 ? 6.298 -2.224 -3.048 1.00 93.31 101 ARG A O 1
ATOM 811 N N . THR A 1 102 ? 6.646 -0.150 -2.236 1.00 92.19 102 THR A N 1
ATOM 812 C CA . THR A 1 102 ? 6.513 -0.501 -0.831 1.00 92.19 102 THR A CA 1
ATOM 813 C C . THR A 1 102 ? 5.600 0.496 -0.145 1.00 92.19 102 THR A C 1
ATOM 815 O O . THR A 1 102 ? 5.687 1.693 -0.410 1.00 92.19 102 THR A O 1
ATOM 818 N N . ILE A 1 103 ? 4.735 0.019 0.740 1.00 93.81 103 ILE A N 1
ATOM 819 C CA . ILE A 1 103 ? 3.891 0.856 1.592 1.00 93.81 103 ILE A CA 1
ATOM 820 C C . ILE A 1 103 ? 4.131 0.418 3.033 1.00 93.81 103 ILE A C 1
ATOM 822 O O . ILE A 1 103 ? 3.903 -0.744 3.362 1.00 93.81 103 ILE A O 1
ATOM 826 N N . TRP A 1 104 ? 4.589 1.334 3.881 1.00 92.88 104 TRP A N 1
ATOM 827 C CA . TRP A 1 104 ? 4.704 1.130 5.323 1.00 92.88 104 TRP A CA 1
ATOM 828 C C . TRP A 1 104 ? 3.558 1.823 6.042 1.00 92.88 104 TRP A C 1
ATOM 830 O O . TRP A 1 104 ? 3.225 2.970 5.737 1.00 92.88 104 TRP A O 1
ATOM 840 N N . ILE A 1 105 ? 2.984 1.126 7.015 1.00 92.62 105 ILE A N 1
ATOM 841 C CA . ILE A 1 105 ? 1.937 1.638 7.891 1.00 92.62 105 ILE A CA 1
ATOM 842 C C . ILE A 1 105 ? 2.555 1.880 9.263 1.00 92.62 105 ILE A C 1
ATOM 844 O O . ILE A 1 105 ? 2.868 0.934 9.988 1.00 92.62 105 ILE A O 1
ATOM 848 N N . ASN A 1 106 ? 2.712 3.147 9.627 1.00 92.38 106 ASN A N 1
ATOM 849 C CA . ASN A 1 106 ? 3.289 3.544 10.911 1.00 92.38 106 ASN A CA 1
ATOM 850 C C . ASN A 1 106 ? 2.210 3.806 11.961 1.00 92.38 106 ASN A C 1
ATOM 852 O O . ASN A 1 106 ? 2.450 3.611 13.145 1.00 92.38 106 ASN A O 1
ATOM 856 N N . ASN A 1 107 ? 1.021 4.246 11.539 1.00 92.88 107 ASN A N 1
ATOM 857 C CA . ASN A 1 107 ? -0.049 4.581 12.472 1.00 92.88 107 ASN A CA 1
ATOM 858 C C . ASN A 1 107 ? -0.598 3.323 13.184 1.00 92.88 107 ASN A C 1
ATOM 860 O O . ASN A 1 107 ? -1.055 2.409 12.494 1.00 92.88 107 ASN A O 1
ATOM 864 N N . PRO A 1 108 ? -0.615 3.278 14.530 1.00 91.19 108 PRO A N 1
ATOM 865 C CA . PRO A 1 108 ? -1.030 2.092 15.282 1.00 91.19 108 PRO A CA 1
ATOM 866 C C . PRO A 1 108 ? -2.516 1.749 15.105 1.00 91.19 108 PRO A C 1
ATOM 868 O O . PRO A 1 108 ? -2.843 0.581 14.926 1.00 91.19 108 PRO A O 1
ATOM 871 N N . ILE A 1 109 ? -3.410 2.746 15.050 1.00 91.94 109 ILE A N 1
ATOM 872 C CA . ILE A 1 109 ? -4.851 2.519 14.822 1.00 91.94 109 ILE A CA 1
ATOM 873 C C . ILE A 1 109 ? -5.062 1.826 13.473 1.00 91.94 109 ILE A C 1
ATOM 875 O O . ILE A 1 109 ? -5.788 0.838 13.370 1.00 91.94 109 ILE A O 1
ATOM 879 N N . LEU A 1 110 ? -4.393 2.321 12.431 1.00 91.06 110 LEU A N 1
ATOM 880 C CA . LEU A 1 110 ? -4.455 1.732 11.101 1.00 91.06 110 LEU A CA 1
ATOM 881 C C . LEU A 1 110 ? -3.862 0.317 11.088 1.00 91.06 110 LEU A C 1
ATOM 883 O O . LEU A 1 110 ? -4.421 -0.568 10.444 1.00 91.06 110 LEU A O 1
ATOM 887 N N . GLN A 1 111 ? -2.770 0.074 11.820 1.00 90.94 111 GLN A N 1
ATOM 888 C CA . GLN A 1 111 ? -2.214 -1.273 11.950 1.00 90.94 111 GLN A CA 1
ATOM 889 C C . GLN A 1 111 ? -3.198 -2.247 12.604 1.00 90.94 111 GLN A C 1
ATOM 891 O O . GLN A 1 111 ? -3.374 -3.353 12.094 1.00 90.94 111 GLN A O 1
ATOM 896 N N . ASP A 1 112 ? -3.857 -1.850 13.690 1.00 89.44 112 ASP A N 1
ATOM 897 C CA . ASP A 1 112 ? -4.816 -2.701 14.397 1.00 89.44 112 ASP A CA 1
ATOM 898 C C . ASP A 1 112 ? -6.003 -3.069 13.502 1.00 89.44 112 ASP A C 1
ATOM 900 O O . ASP A 1 112 ? -6.393 -4.237 13.420 1.00 89.44 112 ASP A O 1
ATOM 904 N N . ILE A 1 113 ? -6.531 -2.096 12.753 1.00 90.25 113 ILE A N 1
ATOM 905 C CA . ILE A 1 113 ? -7.604 -2.333 11.779 1.00 90.25 113 ILE A CA 1
ATOM 906 C C . ILE A 1 113 ? -7.153 -3.343 10.717 1.00 90.25 113 ILE A C 1
ATOM 908 O O . ILE A 1 113 ? -7.868 -4.310 10.452 1.00 90.25 113 ILE A O 1
ATOM 912 N N . LEU A 1 114 ? -5.961 -3.157 10.139 1.00 89.75 114 LEU A N 1
ATOM 913 C CA . LEU A 1 114 ? -5.425 -4.034 9.093 1.00 89.75 114 LEU A CA 1
ATOM 914 C C . LEU A 1 114 ? -5.150 -5.463 9.590 1.00 89.75 114 LEU A C 1
ATOM 916 O O . LEU A 1 114 ? -5.378 -6.421 8.850 1.00 89.75 114 LEU A O 1
ATOM 920 N N . ARG A 1 115 ? -4.711 -5.626 10.845 1.00 86.25 115 ARG A N 1
ATOM 921 C CA . ARG A 1 115 ? -4.544 -6.949 11.472 1.00 86.25 115 ARG A CA 1
ATOM 922 C C . ARG A 1 115 ? -5.889 -7.652 11.663 1.00 86.25 115 ARG A C 1
ATOM 924 O O . ARG A 1 115 ? -5.978 -8.853 11.424 1.00 86.25 115 ARG A O 1
ATOM 931 N N . ASN A 1 116 ? -6.941 -6.915 12.022 1.00 85.38 116 ASN A N 1
ATOM 932 C CA . ASN A 1 116 ? -8.276 -7.483 12.232 1.00 85.38 116 ASN A CA 1
ATOM 933 C C . ASN A 1 116 ? -8.915 -8.021 10.946 1.00 85.38 116 ASN A C 1
ATOM 935 O O . ASN A 1 116 ? -9.570 -9.061 10.974 1.00 85.38 116 ASN A O 1
ATOM 939 N N . ILE A 1 117 ? -8.695 -7.366 9.805 1.00 80.88 117 ILE A N 1
ATOM 940 C CA . ILE A 1 117 ? -9.197 -7.850 8.508 1.00 80.88 117 ILE A CA 1
ATOM 941 C C . ILE A 1 117 ? -8.359 -8.986 7.911 1.00 80.88 117 ILE A C 1
ATOM 943 O O . ILE A 1 117 ? -8.653 -9.435 6.804 1.00 80.88 117 ILE A O 1
ATOM 947 N N . SER A 1 118 ? -7.343 -9.470 8.641 1.00 69.25 118 SER A N 1
ATOM 948 C CA . SER A 1 118 ? -6.417 -10.514 8.186 1.00 69.25 118 SER A CA 1
ATOM 949 C C . SER A 1 118 ? -5.856 -10.212 6.797 1.00 69.25 118 SER A C 1
ATOM 951 O O . SER A 1 118 ? -5.719 -11.111 5.973 1.00 69.25 118 SER A O 1
ATOM 953 N N . VAL A 1 119 ? -5.568 -8.935 6.511 1.00 63.84 119 VAL A N 1
ATOM 954 C CA . VAL A 1 119 ? -4.804 -8.608 5.309 1.00 63.84 119 VAL A CA 1
ATOM 955 C C . VAL A 1 119 ? -3.426 -9.188 5.546 1.00 63.84 119 VAL A C 1
ATOM 957 O O . VAL A 1 119 ? -2.652 -8.614 6.308 1.00 63.84 119 VAL A O 1
ATOM 960 N N . ASP A 1 120 ? -3.157 -10.333 4.920 1.00 66.12 120 ASP A N 1
ATOM 961 C CA . ASP A 1 120 ? -1.870 -11.009 4.996 1.00 66.12 120 ASP A CA 1
ATOM 962 C C . ASP A 1 120 ? -0.792 -10.024 4.534 1.00 66.12 120 ASP A C 1
ATOM 964 O O . ASP A 1 120 ? -0.732 -9.695 3.342 1.00 66.12 120 ASP A O 1
ATOM 968 N N . PRO A 1 121 ? 0.047 -9.494 5.440 1.00 59.19 121 PRO A N 1
ATOM 969 C CA . PRO A 1 121 ? 1.205 -8.733 5.016 1.00 59.19 121 PRO A CA 1
ATOM 970 C C . PRO A 1 121 ? 2.081 -9.695 4.218 1.00 59.19 121 PRO A C 1
ATOM 972 O O . PRO A 1 121 ? 2.263 -10.841 4.641 1.00 59.19 121 PRO A O 1
ATOM 975 N N . ASP A 1 122 ? 2.630 -9.253 3.086 1.00 56.97 122 ASP A N 1
ATOM 976 C CA . ASP A 1 122 ? 3.648 -10.036 2.388 1.00 56.97 122 ASP A CA 1
ATOM 977 C C . ASP A 1 122 ? 4.763 -10.333 3.407 1.00 56.97 122 ASP A C 1
ATOM 979 O O . ASP A 1 122 ? 5.387 -9.426 3.960 1.00 56.97 122 ASP A O 1
ATOM 983 N N . TRP A 1 123 ? 4.889 -11.609 3.776 1.00 47.06 123 TRP A N 1
ATOM 984 C CA . TRP A 1 123 ? 5.518 -12.087 5.008 1.00 47.06 123 TRP A CA 1
ATOM 985 C C . TRP A 1 123 ? 6.942 -11.536 5.213 1.00 47.06 123 TRP A C 1
ATOM 987 O O . TRP A 1 123 ? 7.926 -12.079 4.713 1.00 47.06 123 TRP A O 1
ATOM 997 N N . SER A 1 124 ? 7.067 -10.495 6.040 1.00 42.88 124 SER A N 1
ATOM 998 C CA . SER A 1 124 ? 8.254 -10.234 6.859 1.00 42.88 124 SER A CA 1
ATOM 999 C C . SER A 1 124 ? 7.832 -10.301 8.328 1.00 42.88 124 SER A C 1
ATOM 1001 O O . SER A 1 124 ? 7.517 -9.291 8.957 1.00 42.88 124 SER A O 1
ATOM 1003 N N . SER A 1 125 ? 7.756 -11.524 8.855 1.00 37.91 125 SER A N 1
ATOM 1004 C CA . SER A 1 125 ? 7.186 -11.914 10.155 1.00 37.91 125 SER A CA 1
ATOM 1005 C C . SER A 1 125 ? 7.928 -11.426 11.407 1.00 37.91 125 SER A C 1
ATOM 1007 O O . SER A 1 125 ? 7.901 -12.098 12.436 1.00 37.91 125 SER A O 1
ATOM 1009 N N . SER A 1 126 ? 8.632 -10.300 11.348 1.00 43.19 126 SER A N 1
ATOM 1010 C CA . SER A 1 126 ? 9.445 -9.820 12.470 1.00 43.19 126 SER A CA 1
ATOM 1011 C C . SER A 1 126 ? 9.409 -8.308 12.685 1.00 43.19 126 SER A C 1
ATOM 1013 O O . SER A 1 126 ? 10.188 -7.811 13.491 1.00 43.19 126 SER A O 1
ATOM 1015 N N . ALA A 1 127 ? 8.568 -7.561 11.964 1.00 52.28 127 ALA A N 1
ATOM 1016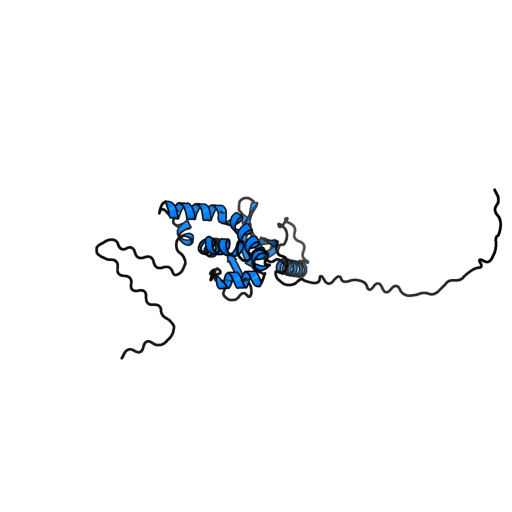 C CA . ALA A 1 127 ? 8.538 -6.105 12.066 1.00 52.28 127 ALA A CA 1
ATOM 1017 C C . ALA A 1 127 ? 7.374 -5.618 12.944 1.00 52.28 127 ALA A C 1
ATOM 1019 O O . ALA A 1 127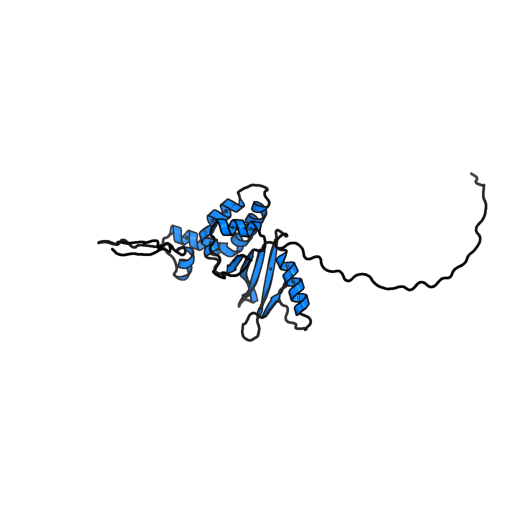 ? 6.225 -6.017 12.755 1.00 52.28 127 ALA A O 1
ATOM 1020 N N . GLU A 1 128 ? 7.676 -4.696 13.862 1.00 65.69 128 GLU A N 1
ATOM 1021 C CA . GLU A 1 128 ? 6.703 -3.898 14.626 1.00 65.69 128 GLU A CA 1
ATOM 1022 C C . GLU A 1 128 ? 5.754 -3.089 13.717 1.00 65.69 128 GLU A C 1
ATOM 1024 O O . GLU A 1 128 ? 4.710 -2.633 14.171 1.00 65.69 128 GLU A O 1
ATOM 1029 N N . SER A 1 129 ? 6.071 -2.949 12.423 1.00 72.81 129 SER A N 1
ATOM 1030 C CA . SER A 1 129 ? 5.289 -2.208 11.434 1.00 72.81 129 SER A CA 1
ATOM 1031 C C . SER A 1 129 ? 4.761 -3.090 10.301 1.00 72.81 129 SER A C 1
ATOM 1033 O O . SER A 1 129 ? 5.430 -4.009 9.823 1.00 72.81 129 SER A O 1
ATOM 1035 N N . ILE A 1 130 ? 3.536 -2.802 9.849 1.00 87.25 130 ILE A N 1
ATOM 1036 C CA . ILE A 1 130 ? 2.936 -3.471 8.687 1.00 87.25 130 ILE A CA 1
ATOM 1037 C C . ILE A 1 130 ? 3.548 -2.888 7.415 1.00 87.25 130 ILE A C 1
ATOM 1039 O O . ILE A 1 130 ? 3.621 -1.669 7.242 1.00 87.25 130 ILE A O 1
ATOM 1043 N N . LYS A 1 131 ? 3.961 -3.776 6.513 1.00 89.81 131 LYS A N 1
ATOM 1044 C CA . LYS A 1 131 ? 4.562 -3.442 5.226 1.00 89.81 131 LYS A CA 1
ATOM 1045 C C . LYS A 1 131 ? 3.870 -4.235 4.122 1.00 89.81 131 LYS A C 1
ATOM 1047 O O . LYS A 1 131 ? 3.667 -5.437 4.265 1.00 89.81 131 LYS A O 1
ATOM 1052 N N . PHE A 1 132 ? 3.559 -3.562 3.023 1.00 90.94 132 PHE A N 1
ATOM 1053 C CA . PHE A 1 132 ? 3.063 -4.175 1.793 1.00 90.94 132 PHE A CA 1
ATOM 1054 C C . PHE A 1 132 ? 4.059 -3.954 0.671 1.00 90.94 132 PHE A C 1
ATOM 1056 O O . PHE A 1 132 ? 4.625 -2.862 0.555 1.00 90.94 132 PHE A O 1
ATOM 1063 N N . GLU A 1 133 ? 4.246 -4.960 -0.176 1.00 90.88 133 GLU A N 1
ATOM 1064 C CA . GLU A 1 133 ? 5.112 -4.863 -1.344 1.00 90.88 133 GLU A CA 1
ATOM 1065 C C . GLU A 1 133 ? 4.309 -5.077 -2.624 1.00 90.88 133 GLU A C 1
ATOM 1067 O O . GLU A 1 133 ? 3.273 -5.744 -2.646 1.00 90.88 133 GLU A O 1
ATOM 1072 N N . LYS A 1 134 ? 4.766 -4.479 -3.727 1.00 90.12 134 LYS A N 1
ATOM 1073 C CA . LYS A 1 134 ? 4.193 -4.776 -5.039 1.00 90.12 134 LYS A CA 1
ATOM 1074 C C . LYS A 1 134 ? 4.276 -6.292 -5.276 1.00 90.12 134 LYS A C 1
ATOM 1076 O O . LYS A 1 134 ? 5.339 -6.872 -5.070 1.00 90.12 134 LYS A O 1
ATOM 1081 N N . PRO A 1 135 ? 3.197 -6.922 -5.764 1.00 91.81 135 PRO A N 1
ATOM 1082 C CA . PRO A 1 135 ? 2.088 -6.298 -6.485 1.00 91.81 135 PRO A CA 1
ATOM 1083 C C . PRO A 1 135 ? 0.864 -5.930 -5.631 1.00 91.81 135 PRO A C 1
ATOM 1085 O O . PRO A 1 135 ? -0.192 -5.654 -6.199 1.00 91.81 135 PRO A O 1
ATOM 1088 N N . PHE A 1 136 ? 0.992 -5.893 -4.302 1.00 91.81 136 PHE A N 1
ATOM 1089 C CA . PHE A 1 136 ? -0.080 -5.541 -3.366 1.00 91.81 136 PHE A CA 1
ATOM 1090 C C . PHE A 1 136 ? -1.293 -6.483 -3.456 1.00 91.81 136 PHE A C 1
ATOM 1092 O O . PHE A 1 136 ? -2.441 -6.052 -3.321 1.00 91.81 136 PHE A O 1
ATOM 1099 N N . ALA A 1 137 ? -1.050 -7.774 -3.706 1.00 89.69 137 ALA A N 1
ATOM 1100 C CA . ALA A 1 137 ? -2.105 -8.763 -3.942 1.00 89.69 137 ALA A CA 1
ATOM 1101 C C . ALA A 1 137 ? -3.078 -8.858 -2.755 1.00 89.69 137 ALA A C 1
ATOM 1103 O O . ALA A 1 137 ? -4.293 -8.804 -2.950 1.00 89.69 137 ALA A O 1
ATOM 1104 N N . SER A 1 138 ? -2.557 -8.872 -1.525 1.00 88.19 138 SER A N 1
ATOM 1105 C CA . SER A 1 138 ? -3.371 -8.876 -0.305 1.00 88.19 138 SER A CA 1
ATOM 1106 C C . SER A 1 138 ? -4.321 -7.678 -0.238 1.00 88.19 138 SER A C 1
ATOM 1108 O O . SER A 1 138 ? -5.509 -7.834 0.031 1.00 88.19 138 SER A O 1
ATOM 1110 N N . LEU A 1 139 ? -3.857 -6.477 -0.585 1.00 91.88 139 LEU A N 1
ATOM 1111 C CA . LEU A 1 139 ? -4.707 -5.282 -0.586 1.00 91.88 139 LEU A CA 1
ATOM 1112 C C . LEU A 1 139 ? -5.813 -5.359 -1.649 1.00 91.88 139 LEU A C 1
ATOM 1114 O O . LEU A 1 139 ? -6.934 -4.913 -1.409 1.00 91.88 139 LEU A O 1
ATOM 1118 N N . VAL A 1 140 ? -5.535 -5.979 -2.800 1.00 92.25 140 VAL A N 1
ATOM 1119 C CA . VAL A 1 140 ? -6.546 -6.239 -3.837 1.00 92.25 140 VAL A CA 1
ATOM 1120 C C . VAL A 1 140 ? -7.592 -7.247 -3.348 1.00 92.25 140 VAL A C 1
ATOM 1122 O O . VAL A 1 140 ? -8.787 -7.039 -3.550 1.00 92.25 140 VAL A O 1
ATOM 1125 N N . HIS A 1 141 ? -7.177 -8.316 -2.667 1.00 88.94 141 HIS A N 1
ATOM 1126 C CA . HIS A 1 141 ? -8.086 -9.344 -2.150 1.00 88.94 141 HIS A CA 1
ATOM 1127 C C . HIS A 1 141 ? -9.067 -8.838 -1.089 1.00 88.94 141 HIS A C 1
ATOM 1129 O O . HIS A 1 141 ? -10.162 -9.398 -0.955 1.00 88.94 141 HIS A O 1
ATOM 1135 N N . HIS A 1 142 ? -8.674 -7.807 -0.344 1.00 90.56 142 HIS A N 1
ATOM 1136 C CA . HIS A 1 142 ? -9.469 -7.186 0.715 1.00 90.56 142 HIS A CA 1
ATOM 1137 C C . HIS A 1 142 ? -10.045 -5.823 0.304 1.00 90.56 142 HIS A C 1
ATOM 1139 O O . HIS A 1 142 ? -10.547 -5.088 1.150 1.00 90.56 142 HIS A O 1
ATOM 1145 N N . TRP A 1 143 ? -10.021 -5.485 -0.991 1.00 93.31 143 TRP A N 1
ATOM 1146 C CA . TRP A 1 143 ? -10.411 -4.165 -1.490 1.00 93.31 143 TRP A CA 1
ATOM 1147 C C . TRP A 1 143 ? -11.806 -3.708 -1.037 1.00 93.31 143 TRP A C 1
ATOM 1149 O O . TRP A 1 143 ? -11.973 -2.569 -0.603 1.00 93.31 143 TRP A O 1
ATOM 1159 N N . GLU A 1 144 ? -12.804 -4.590 -1.119 1.00 91.81 144 GLU A N 1
ATOM 1160 C CA . GLU A 1 144 ? -14.185 -4.274 -0.728 1.00 91.81 144 GLU A CA 1
ATOM 1161 C C . GLU A 1 144 ? -14.287 -3.980 0.776 1.00 91.81 144 GLU A C 1
ATOM 1163 O O . GLU A 1 144 ? -14.813 -2.937 1.156 1.00 91.81 144 GLU A O 1
ATOM 1168 N N . GLN A 1 145 ? -13.673 -4.818 1.617 1.00 92.06 145 GLN A N 1
ATOM 1169 C CA . GLN A 1 145 ? -13.632 -4.631 3.073 1.00 92.06 145 GLN A CA 1
ATOM 1170 C C . GLN A 1 145 ? -12.908 -3.334 3.466 1.00 92.06 145 GLN A C 1
ATOM 1172 O O . GLN A 1 145 ? -13.356 -2.614 4.356 1.00 92.06 145 GLN A O 1
ATOM 1177 N N . LEU A 1 146 ? -11.807 -3.001 2.782 1.00 93.50 146 LEU A N 1
ATOM 1178 C CA . LEU A 1 146 ? -11.083 -1.745 2.995 1.00 93.50 146 LEU A CA 1
ATOM 1179 C C . LEU A 1 146 ? -11.965 -0.527 2.678 1.00 93.50 146 LEU A C 1
ATOM 1181 O O . LEU A 1 146 ? -11.952 0.445 3.431 1.00 93.50 146 LEU A O 1
ATOM 1185 N N . CYS A 1 147 ? -12.746 -0.580 1.592 1.00 94.50 147 CYS A N 1
ATOM 1186 C CA . CYS A 1 147 ? -13.678 0.493 1.236 1.00 94.50 147 CYS A CA 1
ATOM 1187 C C . CYS A 1 147 ? -14.801 0.642 2.268 1.00 94.50 147 CYS A C 1
ATOM 1189 O O . CYS A 1 147 ? -15.128 1.765 2.640 1.00 94.50 147 CYS A O 1
ATOM 1191 N N . GLU A 1 148 ? -15.375 -0.466 2.741 1.00 93.88 148 GLU A N 1
ATOM 1192 C CA . GLU A 1 148 ? -16.427 -0.453 3.765 1.00 93.88 148 GLU A CA 1
ATOM 1193 C C . GLU A 1 148 ? -15.937 0.195 5.066 1.00 93.88 148 GLU A C 1
ATOM 1195 O O . GLU A 1 148 ? -16.599 1.078 5.607 1.00 93.88 148 GLU A O 1
ATOM 1200 N N . LEU A 1 149 ? -14.736 -0.169 5.524 1.00 92.25 149 LEU A N 1
ATOM 1201 C CA . LEU A 1 149 ? -14.128 0.401 6.730 1.00 92.25 149 LEU A CA 1
ATOM 1202 C C . LEU A 1 149 ? -13.763 1.884 6.591 1.00 92.25 149 LEU A C 1
ATOM 1204 O O . LEU A 1 149 ? -13.790 2.612 7.578 1.00 92.25 149 LEU A O 1
ATOM 1208 N N . ALA A 1 150 ? -13.434 2.351 5.385 1.00 93.25 150 ALA A N 1
ATOM 1209 C CA . ALA A 1 150 ? -13.175 3.771 5.140 1.00 93.25 150 ALA A CA 1
ATOM 1210 C C . ALA A 1 150 ? -14.445 4.638 5.191 1.00 93.25 150 ALA A C 1
ATOM 1212 O O . ALA A 1 150 ? -14.354 5.846 5.412 1.00 93.25 150 ALA A O 1
ATOM 1213 N N . GLU A 1 151 ? -15.622 4.038 5.008 1.00 93.44 151 GLU A N 1
ATOM 1214 C CA . GLU A 1 151 ? -16.915 4.722 5.108 1.00 93.44 151 GLU A CA 1
ATOM 1215 C C . GLU A 1 151 ? -17.610 4.484 6.462 1.00 93.44 151 GLU A C 1
ATOM 1217 O O . GLU A 1 151 ? -18.526 5.225 6.823 1.00 93.44 151 GLU A O 1
ATOM 1222 N N . ALA A 1 152 ? -17.154 3.496 7.237 1.00 90.19 152 ALA A N 1
ATOM 1223 C CA . ALA A 1 152 ? -17.630 3.224 8.589 1.00 90.19 152 ALA A CA 1
ATOM 1224 C C . ALA A 1 152 ? -17.252 4.338 9.587 1.00 90.19 152 ALA A C 1
ATOM 1226 O O . ALA A 1 152 ? -16.326 5.118 9.362 1.00 90.19 152 ALA A O 1
ATOM 1227 N N . ASP A 1 153 ? -17.985 4.403 10.704 1.00 85.31 153 ASP A N 1
ATOM 1228 C CA . ASP A 1 153 ? -17.691 5.250 11.870 1.00 85.31 153 ASP A CA 1
ATOM 1229 C C . ASP A 1 153 ? -17.364 6.713 11.528 1.00 85.31 153 ASP A C 1
ATOM 1231 O O . ASP A 1 153 ? -16.298 7.248 11.857 1.00 85.31 153 ASP A O 1
ATOM 1235 N N . ALA A 1 154 ? -18.319 7.359 10.852 1.00 86.88 154 ALA A N 1
ATOM 1236 C CA . ALA A 1 154 ? -18.194 8.714 10.333 1.00 86.88 154 ALA A CA 1
ATOM 1237 C C . ALA A 1 154 ? -17.693 9.730 11.378 1.00 86.88 154 ALA A C 1
ATOM 1239 O O . ALA A 1 154 ? -18.305 9.924 12.428 1.00 86.88 154 ALA A O 1
ATOM 1240 N N . GLY A 1 155 ? -16.599 10.422 11.054 1.00 83.00 155 GLY A N 1
ATOM 1241 C CA . GLY A 1 155 ? -15.978 11.441 11.903 1.00 83.00 155 GLY A CA 1
ATOM 1242 C C . GLY A 1 155 ? -14.970 10.901 12.921 1.00 83.00 155 GLY A C 1
ATOM 1243 O O . GLY A 1 155 ? -14.322 11.704 13.594 1.00 83.00 155 GLY A O 1
ATOM 1244 N N . SER A 1 156 ? -14.797 9.579 13.020 1.00 92.56 156 SER A N 1
ATOM 1245 C CA . SER A 1 156 ? -13.759 8.983 13.861 1.00 92.56 156 SER A CA 1
ATOM 1246 C C . SER A 1 156 ? -12.354 9.214 13.294 1.00 92.56 156 SER A C 1
ATOM 1248 O O . SER A 1 156 ? -12.144 9.409 12.094 1.00 92.56 156 SER A O 1
ATOM 1250 N N . GLU A 1 157 ? -11.358 9.168 14.173 1.00 91.25 157 GLU A N 1
ATOM 1251 C CA . GLU A 1 157 ? -9.952 9.211 13.774 1.00 91.25 157 GLU A CA 1
ATOM 1252 C C . GLU A 1 157 ? -9.559 7.983 12.932 1.00 91.25 157 GLU A C 1
ATOM 1254 O O . GLU A 1 157 ? -8.894 8.123 11.904 1.00 91.25 157 GLU A O 1
ATOM 1259 N N . ALA A 1 158 ? -10.060 6.799 13.299 1.00 91.81 158 ALA A N 1
ATOM 1260 C CA . ALA A 1 158 ? -9.899 5.561 12.539 1.00 91.81 158 ALA A CA 1
ATOM 1261 C C . ALA A 1 158 ? -10.362 5.711 11.080 1.00 91.81 158 ALA A C 1
ATOM 1263 O O . ALA A 1 158 ? -9.626 5.352 10.157 1.00 91.81 158 ALA A O 1
ATOM 1264 N N . GLN A 1 159 ? -11.532 6.320 10.860 1.00 94.81 159 GLN A N 1
ATOM 1265 C CA . GLN A 1 159 ? -12.045 6.583 9.517 1.00 94.81 159 GLN A CA 1
ATOM 1266 C C . GLN A 1 159 ? -11.094 7.477 8.713 1.00 94.81 159 GLN A C 1
ATOM 1268 O O . GLN A 1 159 ? -10.853 7.225 7.533 1.00 94.81 159 GLN A O 1
ATOM 1273 N N . ARG A 1 160 ? -10.518 8.516 9.331 1.00 95.38 160 ARG A N 1
ATOM 1274 C CA . ARG A 1 160 ? -9.592 9.430 8.641 1.00 95.38 160 ARG A CA 1
ATOM 1275 C C . ARG A 1 160 ? -8.354 8.697 8.130 1.00 95.38 160 ARG A C 1
ATOM 1277 O O . ARG A 1 160 ? -7.982 8.888 6.972 1.00 95.38 160 ARG A O 1
ATOM 1284 N N . PHE A 1 161 ? -7.752 7.839 8.954 1.00 94.88 161 PHE A N 1
ATOM 1285 C CA . PHE A 1 161 ? -6.599 7.033 8.547 1.00 94.88 161 PHE A CA 1
ATOM 1286 C C . PHE A 1 161 ? -6.969 5.960 7.514 1.00 94.88 161 PHE A C 1
ATOM 1288 O O . PHE A 1 161 ? -6.235 5.771 6.543 1.00 94.88 161 PHE A O 1
ATOM 1295 N N . MET A 1 162 ? -8.125 5.305 7.655 1.00 95.62 162 MET A N 1
ATOM 1296 C CA . MET A 1 162 ? -8.600 4.341 6.657 1.00 95.62 162 MET A CA 1
ATOM 1297 C C . MET A 1 162 ? -8.872 4.994 5.304 1.00 95.62 162 MET A C 1
ATOM 1299 O O . MET A 1 162 ? -8.477 4.459 4.268 1.00 95.62 162 MET A O 1
ATOM 1303 N N . LYS A 1 163 ? -9.486 6.178 5.296 1.00 96.06 163 LYS A N 1
ATOM 1304 C CA . LYS A 1 163 ? -9.734 6.943 4.075 1.00 96.06 163 LYS A CA 1
ATOM 1305 C C . LYS A 1 163 ? -8.435 7.369 3.399 1.00 96.06 163 LYS A C 1
ATOM 1307 O O . LYS A 1 163 ? -8.321 7.228 2.186 1.00 96.06 163 LYS A O 1
ATOM 1312 N N . LEU A 1 164 ? -7.441 7.802 4.179 1.00 96.62 164 LEU A N 1
ATOM 1313 C CA . LEU A 1 164 ? -6.099 8.106 3.677 1.00 96.62 164 LEU A CA 1
ATOM 1314 C C . LEU A 1 164 ? -5.482 6.900 2.948 1.00 96.62 164 LEU A C 1
ATOM 1316 O O . LEU A 1 164 ? -4.980 7.050 1.834 1.00 96.62 164 LEU A O 1
ATOM 1320 N N . LEU A 1 165 ? -5.555 5.706 3.549 1.00 95.75 165 LEU A N 1
ATOM 1321 C CA . LEU A 1 165 ? -5.063 4.473 2.932 1.00 95.75 165 LEU A CA 1
ATOM 1322 C C . LEU A 1 165 ? -5.842 4.128 1.658 1.00 95.75 165 LEU A C 1
ATOM 1324 O O . LEU A 1 165 ? -5.242 3.860 0.620 1.00 95.75 165 LEU A O 1
ATOM 1328 N N . VAL A 1 166 ? -7.173 4.144 1.712 1.00 96.06 166 VAL A N 1
ATOM 1329 C CA . VAL A 1 166 ? -8.014 3.797 0.561 1.00 96.06 166 VAL A CA 1
ATOM 1330 C C . VAL A 1 166 ? -7.790 4.761 -0.600 1.00 96.06 166 VAL A C 1
ATOM 1332 O O . VAL A 1 166 ? -7.692 4.314 -1.740 1.00 96.06 166 VAL A O 1
ATOM 1335 N N . ASP A 1 167 ? -7.664 6.061 -0.347 1.00 96.44 167 ASP A N 1
ATOM 1336 C CA . ASP A 1 167 ? -7.442 7.049 -1.402 1.00 96.44 167 ASP A CA 1
ATOM 1337 C C . ASP A 1 167 ? -6.056 6.901 -2.053 1.00 96.44 167 ASP A C 1
ATOM 1339 O O . ASP A 1 167 ? -5.957 6.979 -3.281 1.00 96.44 167 ASP A O 1
ATOM 1343 N N . LEU A 1 168 ? -5.015 6.572 -1.275 1.00 96.00 168 LEU A N 1
ATOM 1344 C CA . LEU A 1 168 ? -3.707 6.168 -1.807 1.00 96.00 168 LEU A CA 1
ATOM 1345 C C . LEU A 1 168 ? -3.838 4.939 -2.726 1.00 96.00 168 LEU A C 1
ATOM 1347 O O . LEU A 1 168 ? -3.375 4.945 -3.869 1.00 96.00 168 LEU A O 1
ATOM 1351 N N . LEU A 1 169 ? -4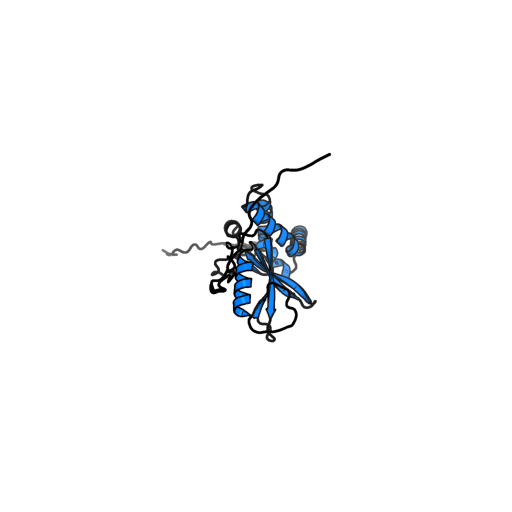.510 3.889 -2.248 1.00 95.19 169 LEU A N 1
ATOM 1352 C CA . LEU A 1 169 ? -4.649 2.630 -2.979 1.00 95.19 169 LEU A CA 1
ATOM 1353 C C . LEU A 1 169 ? -5.550 2.744 -4.214 1.00 95.19 169 LEU A C 1
ATOM 1355 O O . LEU A 1 169 ? -5.297 2.060 -5.203 1.00 95.19 169 LEU A O 1
ATOM 1359 N N . LYS A 1 170 ? -6.558 3.626 -4.216 1.00 94.19 170 LYS A N 1
ATOM 1360 C CA . LYS A 1 170 ? -7.375 3.914 -5.411 1.00 94.19 170 LYS A CA 1
ATOM 1361 C C . LYS A 1 170 ? -6.509 4.390 -6.572 1.00 94.19 170 LYS A C 1
ATOM 1363 O O . LYS A 1 170 ? -6.796 4.030 -7.710 1.00 94.19 170 LYS A O 1
ATOM 1368 N N . GLY A 1 171 ? -5.488 5.204 -6.294 1.00 92.69 171 GLY A N 1
ATOM 1369 C CA . GLY A 1 171 ? -4.537 5.673 -7.299 1.00 92.69 171 GLY A CA 1
ATOM 1370 C C . GLY A 1 171 ? -3.663 4.536 -7.822 1.00 92.69 171 GLY A C 1
ATOM 1371 O O . GLY A 1 171 ? -3.636 4.280 -9.024 1.00 92.69 171 GLY A O 1
ATOM 1372 N N . GLU A 1 172 ? -3.011 3.815 -6.911 1.00 93.56 172 GLU A N 1
ATOM 1373 C CA . GLU A 1 172 ? -2.018 2.789 -7.256 1.00 93.56 172 GLU A CA 1
ATOM 1374 C C . GLU A 1 172 ? -2.623 1.506 -7.844 1.00 93.56 172 GLU A C 1
ATOM 1376 O O . GLU A 1 172 ? -2.046 0.886 -8.737 1.00 93.56 172 GLU A O 1
ATOM 1381 N N . LEU A 1 173 ? -3.797 1.088 -7.368 1.00 94.00 173 LEU A N 1
ATOM 1382 C CA . LEU A 1 173 ? -4.421 -0.181 -7.754 1.00 94.00 173 LEU A CA 1
ATOM 1383 C C . LEU A 1 173 ? -5.464 -0.030 -8.859 1.00 94.00 173 LEU A C 1
ATOM 1385 O O . LEU A 1 173 ? -6.029 -1.039 -9.277 1.00 94.00 173 LEU A O 1
ATOM 1389 N N . ARG A 1 174 ? -5.722 1.185 -9.361 1.00 94.38 174 ARG A N 1
ATOM 1390 C CA . ARG A 1 174 ? -6.796 1.462 -10.331 1.00 94.38 174 ARG A CA 1
ATOM 1391 C C . ARG A 1 174 ? -6.827 0.463 -11.484 1.00 94.38 174 ARG A C 1
ATOM 1393 O O . ARG A 1 174 ? -7.854 -0.168 -11.736 1.00 94.38 174 ARG A O 1
ATOM 1400 N N . ASP A 1 175 ? -5.700 0.311 -12.172 1.00 93.44 175 ASP A N 1
ATOM 1401 C CA . ASP A 1 175 ? -5.611 -0.541 -13.356 1.00 93.44 175 ASP A CA 1
ATOM 1402 C C . ASP A 1 175 ? -5.757 -2.018 -12.994 1.00 93.44 175 ASP A C 1
ATOM 1404 O O . ASP A 1 175 ? -6.425 -2.772 -13.703 1.00 93.44 175 ASP A O 1
ATOM 1408 N N . THR A 1 176 ? -5.182 -2.431 -11.863 1.00 94.31 176 THR A N 1
ATOM 1409 C CA . THR A 1 176 ? -5.307 -3.797 -11.344 1.00 94.31 176 THR A CA 1
ATOM 1410 C C . THR A 1 176 ? -6.755 -4.120 -10.986 1.00 94.31 176 THR A C 1
ATOM 1412 O O . THR A 1 176 ? -7.270 -5.140 -11.430 1.00 94.31 176 THR A O 1
ATOM 1415 N N . LEU A 1 177 ? -7.460 -3.229 -10.287 1.00 94.06 177 LEU A N 1
ATOM 1416 C CA . LEU A 1 177 ? -8.871 -3.400 -9.933 1.00 94.06 177 LEU A CA 1
ATOM 1417 C C . LEU A 1 177 ? -9.769 -3.465 -11.177 1.00 94.06 177 LEU A C 1
ATOM 1419 O O . LEU A 1 177 ? -10.678 -4.295 -11.248 1.00 94.06 177 LEU A O 1
ATOM 1423 N N . ILE A 1 178 ? -9.494 -2.645 -12.199 1.00 94.69 178 ILE A N 1
ATOM 1424 C CA . ILE A 1 178 ? -10.198 -2.713 -13.489 1.00 94.69 178 ILE A CA 1
ATOM 1425 C C . ILE A 1 178 ? -9.962 -4.070 -14.164 1.00 94.69 178 ILE A C 1
ATOM 1427 O O . ILE A 1 178 ? -10.919 -4.682 -14.655 1.00 94.69 178 ILE A O 1
ATOM 1431 N N . ARG A 1 179 ? -8.713 -4.563 -14.181 1.00 93.31 179 ARG A N 1
ATOM 1432 C CA . ARG A 1 179 ? -8.385 -5.888 -14.732 1.00 93.31 179 ARG A CA 1
ATOM 1433 C C . ARG A 1 179 ? -9.101 -6.998 -13.969 1.00 93.31 179 ARG A C 1
ATOM 1435 O O . ARG A 1 179 ? -9.787 -7.792 -14.605 1.00 93.31 179 ARG A O 1
ATOM 1442 N N . VAL A 1 180 ? -9.033 -7.011 -12.639 1.00 91.62 180 VAL A N 1
ATOM 1443 C CA . VAL A 1 180 ? -9.714 -8.005 -11.790 1.00 91.62 180 VAL A CA 1
ATOM 1444 C C . VAL A 1 180 ? -11.218 -8.013 -12.059 1.00 91.62 180 VAL A C 1
ATOM 1446 O O . VAL A 1 180 ? -11.787 -9.066 -12.340 1.00 91.62 180 VAL A O 1
ATOM 1449 N N . LYS A 1 181 ? -11.863 -6.843 -12.114 1.00 92.25 181 LYS A N 1
ATOM 1450 C CA . LYS A 1 181 ? -13.294 -6.738 -12.442 1.00 92.25 181 LYS A CA 1
ATOM 1451 C C . LYS A 1 181 ? -13.624 -7.306 -13.827 1.00 92.25 181 LYS A C 1
ATOM 1453 O O . LYS A 1 181 ? -14.659 -7.949 -14.011 1.00 92.25 181 LYS A O 1
ATOM 1458 N N . LYS A 1 182 ? -12.754 -7.091 -14.820 1.00 93.19 182 LYS A N 1
ATOM 1459 C CA . LYS A 1 182 ? -12.906 -7.671 -16.163 1.00 93.19 182 LYS A CA 1
ATOM 1460 C C . LYS A 1 182 ? -12.747 -9.193 -16.141 1.00 93.19 182 LYS A C 1
ATOM 1462 O O . LYS A 1 182 ? -13.523 -9.880 -16.806 1.00 93.19 182 LYS A O 1
ATOM 1467 N N . ILE A 1 183 ? -11.790 -9.716 -15.379 1.00 92.38 183 ILE A N 1
ATOM 1468 C CA . ILE A 1 183 ? -11.584 -11.158 -15.209 1.00 92.38 183 ILE A CA 1
ATOM 1469 C C . ILE A 1 183 ? -12.832 -11.788 -14.591 1.00 92.38 183 ILE A C 1
ATOM 1471 O O . ILE A 1 183 ? -13.377 -12.721 -15.171 1.00 92.38 183 ILE A O 1
ATOM 1475 N N . MET A 1 184 ? -13.363 -11.217 -13.506 1.00 87.69 184 MET A N 1
ATOM 1476 C CA . MET A 1 184 ? -14.591 -11.709 -12.866 1.00 87.69 184 MET A CA 1
ATOM 1477 C C . MET A 1 184 ? -15.793 -11.722 -13.822 1.00 87.69 184 MET A C 1
ATOM 1479 O O . MET A 1 184 ? -16.616 -12.629 -13.766 1.00 87.69 184 MET A O 1
ATOM 1483 N N . LYS A 1 185 ? -15.891 -10.744 -14.734 1.00 91.06 185 LYS A N 1
ATOM 1484 C CA . LYS A 1 185 ? -16.974 -10.679 -15.729 1.00 91.06 185 LYS A CA 1
ATOM 1485 C C . LYS A 1 185 ? -16.810 -11.674 -16.883 1.00 91.06 185 LYS A C 1
ATOM 1487 O O . LYS A 1 185 ? -17.806 -12.123 -17.440 1.00 91.06 185 LYS A O 1
ATOM 1492 N N . THR A 1 186 ? -15.577 -11.943 -17.309 1.00 92.50 186 THR A N 1
ATOM 1493 C CA . THR A 1 186 ? -15.295 -12.727 -18.528 1.00 92.50 186 THR A CA 1
ATOM 1494 C C . THR A 1 186 ? -14.921 -14.178 -18.251 1.00 92.50 186 THR A C 1
ATOM 1496 O O . THR A 1 186 ? -15.027 -15.000 -19.153 1.00 92.50 186 THR A O 1
ATOM 1499 N N . GLY A 1 187 ? -14.458 -14.490 -17.039 1.00 87.12 187 GLY A N 1
ATOM 1500 C CA . GLY A 1 187 ? -13.850 -15.776 -16.693 1.00 87.12 187 GLY A CA 1
ATOM 1501 C C . GLY A 1 187 ? -12.443 -15.980 -17.269 1.00 87.12 187 GLY A C 1
ATOM 1502 O O . GLY A 1 187 ? -11.830 -17.013 -17.019 1.00 87.12 187 GLY A O 1
ATOM 1503 N N . CYS A 1 188 ? -11.907 -15.014 -18.023 1.00 87.25 188 CYS A N 1
ATOM 1504 C CA . CYS A 1 188 ? -10.608 -15.121 -18.681 1.00 87.25 188 CYS A CA 1
ATOM 1505 C C . CYS A 1 188 ? -9.556 -14.308 -17.920 1.00 87.25 188 CYS A C 1
ATOM 1507 O O . CYS A 1 188 ? -9.630 -13.079 -17.898 1.00 87.25 188 CYS A O 1
ATOM 1509 N N . ALA A 1 189 ? -8.558 -14.984 -17.350 1.00 88.50 189 ALA A N 1
ATOM 1510 C CA . ALA A 1 189 ? -7.424 -14.362 -16.668 1.00 88.50 189 ALA A CA 1
ATOM 1511 C C . ALA A 1 189 ? -6.117 -14.604 -17.432 1.00 88.50 189 ALA A C 1
ATOM 1513 O O . ALA A 1 189 ? -5.877 -15.704 -17.932 1.00 88.50 189 ALA A O 1
ATOM 1514 N N . ALA A 1 190 ? -5.251 -13.590 -17.494 1.00 89.62 190 ALA A N 1
ATOM 1515 C CA . ALA A 1 190 ? -3.863 -13.803 -17.884 1.00 89.62 190 ALA A CA 1
ATOM 1516 C C . ALA A 1 190 ? -3.099 -14.464 -16.728 1.00 89.62 190 ALA A C 1
ATOM 1518 O O . ALA A 1 190 ? -3.425 -14.251 -15.561 1.00 89.62 190 ALA A O 1
ATOM 1519 N N . PHE A 1 191 ? -2.043 -15.221 -17.042 1.00 85.81 191 PHE A N 1
ATOM 1520 C CA . PHE A 1 191 ? -1.258 -15.930 -16.025 1.00 85.81 191 PHE A CA 1
ATOM 1521 C C . PHE A 1 191 ? -0.720 -14.994 -14.922 1.00 85.81 191 PHE A C 1
ATOM 1523 O O . PHE A 1 191 ? -0.770 -15.331 -13.745 1.00 85.81 191 PHE A O 1
ATOM 1530 N N . GLY A 1 192 ? -0.280 -13.782 -15.284 1.00 86.56 192 GLY A N 1
ATOM 1531 C CA . GLY A 1 192 ? 0.219 -12.788 -14.323 1.00 86.56 192 GLY A CA 1
ATOM 1532 C C . GLY A 1 192 ? -0.848 -12.178 -13.405 1.00 86.56 192 GLY A C 1
ATOM 1533 O O . GLY A 1 192 ? -0.500 -11.619 -12.365 1.00 86.56 192 GLY A O 1
ATOM 1534 N N . ASP A 1 193 ? -2.133 -12.299 -13.753 1.00 88.69 193 ASP A N 1
ATOM 1535 C CA . ASP A 1 193 ? -3.238 -11.790 -12.938 1.00 88.69 193 ASP A CA 1
ATOM 1536 C C . ASP A 1 193 ? -3.801 -12.855 -11.976 1.00 88.69 193 ASP A C 1
ATOM 1538 O O . ASP A 1 193 ? -4.624 -12.527 -11.123 1.00 88.69 193 ASP A O 1
ATOM 1542 N N . LEU A 1 194 ? -3.362 -14.120 -12.070 1.00 87.69 194 LEU A N 1
ATOM 1543 C CA . LEU A 1 194 ? -3.883 -15.214 -11.235 1.00 87.69 194 LEU A CA 1
ATOM 1544 C C . LEU A 1 194 ? -3.715 -14.944 -9.737 1.00 87.69 194 LEU A C 1
ATOM 1546 O O . LEU A 1 194 ? -4.605 -15.269 -8.957 1.00 87.69 194 LEU A O 1
ATOM 1550 N N . GLN A 1 195 ? -2.622 -14.282 -9.358 1.00 86.81 195 GLN A N 1
ATOM 1551 C CA . GLN A 1 195 ? -2.351 -13.866 -7.980 1.00 86.81 195 GLN A CA 1
ATOM 1552 C C . GLN A 1 195 ? -3.394 -12.903 -7.400 1.00 86.81 195 GLN A C 1
ATOM 1554 O O . GLN A 1 195 ? -3.502 -12.800 -6.191 1.00 86.81 195 GLN A O 1
ATOM 1559 N N . PHE A 1 196 ? -4.159 -12.189 -8.231 1.00 88.69 196 PHE A N 1
ATOM 1560 C CA . PHE A 1 196 ? -5.226 -11.300 -7.761 1.00 88.69 196 PHE A CA 1
ATOM 1561 C C . PHE A 1 196 ? -6.588 -11.997 -7.716 1.00 88.69 196 PHE A C 1
ATOM 1563 O O . PHE A 1 196 ? -7.502 -11.532 -7.036 1.00 88.69 196 PHE A O 1
ATOM 1570 N N . VAL A 1 197 ? -6.731 -13.101 -8.452 1.00 84.94 197 VAL A N 1
ATOM 1571 C CA . VAL A 1 197 ? -7.976 -13.872 -8.561 1.00 84.94 197 VAL A CA 1
ATOM 1572 C C . VAL A 1 197 ? -8.064 -14.914 -7.455 1.00 84.94 197 VAL A C 1
ATOM 1574 O O . VAL A 1 197 ? -9.120 -15.089 -6.852 1.00 84.94 197 VAL A O 1
ATOM 1577 N N . PHE A 1 198 ? -6.960 -15.605 -7.189 1.00 82.00 198 PHE A N 1
ATOM 1578 C CA . PHE A 1 198 ? -6.910 -16.698 -6.233 1.00 82.00 198 PHE A CA 1
ATOM 1579 C C . PHE A 1 198 ? -6.301 -16.218 -4.927 1.00 82.00 198 PHE A C 1
ATOM 1581 O O . PHE A 1 198 ? -5.104 -15.940 -4.873 1.00 82.00 198 PHE A O 1
ATOM 1588 N N . LYS A 1 199 ? -7.122 -16.133 -3.873 1.00 76.56 199 LYS A N 1
ATOM 1589 C CA . LYS A 1 199 ? -6.606 -15.776 -2.553 1.00 76.56 199 LYS A CA 1
ATOM 1590 C C . LYS A 1 199 ? -5.704 -16.904 -2.041 1.00 76.56 199 LYS A C 1
ATOM 1592 O O . LYS A 1 199 ? -6.071 -18.078 -2.194 1.00 76.56 199 LYS A O 1
ATOM 1597 N N . PRO A 1 200 ? -4.561 -16.586 -1.414 1.00 73.12 200 PRO A N 1
ATOM 1598 C CA . PRO A 1 200 ? -3.755 -17.578 -0.717 1.00 73.12 200 PRO A CA 1
ATOM 1599 C C . PRO A 1 200 ? -4.615 -18.443 0.217 1.00 73.12 200 PRO A C 1
ATOM 1601 O O . PRO A 1 200 ? -5.536 -17.958 0.869 1.00 73.12 200 PRO A O 1
ATOM 1604 N N . GLY A 1 201 ? -4.362 -19.753 0.230 1.00 68.56 201 GLY A N 1
ATOM 1605 C CA . GLY A 1 201 ? -5.111 -20.709 1.054 1.00 68.56 201 GLY A CA 1
ATOM 1606 C C . GLY A 1 201 ? -6.471 -21.153 0.498 1.00 68.56 201 GLY A C 1
ATOM 1607 O O . GLY A 1 201 ? -7.071 -22.071 1.058 1.00 68.56 201 GLY A O 1
ATOM 1608 N N . GLN A 1 202 ? -6.959 -20.584 -0.611 1.00 69.81 202 GLN A N 1
ATOM 1609 C CA . GLN A 1 202 ? -8.160 -21.097 -1.276 1.00 69.81 202 GLN A CA 1
ATOM 1610 C C . GLN A 1 202 ? -7.856 -22.340 -2.122 1.00 69.81 202 GLN A C 1
ATOM 1612 O O . GLN A 1 202 ? -6.895 -22.380 -2.890 1.00 69.81 202 GLN A O 1
ATOM 1617 N N . LEU A 1 203 ? -8.720 -23.352 -2.005 1.00 69.31 203 LEU A N 1
ATOM 1618 C CA . LEU A 1 203 ? -8.670 -24.571 -2.809 1.00 69.31 203 LEU A CA 1
ATOM 1619 C C . LEU A 1 203 ? -9.708 -24.504 -3.926 1.00 69.31 203 LEU A C 1
ATOM 1621 O O . LEU A 1 203 ? -10.888 -24.254 -3.679 1.00 69.31 203 LEU A O 1
ATOM 1625 N N . PHE A 1 204 ? -9.265 -24.782 -5.149 1.00 67.81 204 PHE A N 1
ATOM 1626 C CA . PHE A 1 204 ? -10.125 -24.853 -6.324 1.00 67.81 204 PHE A CA 1
ATOM 1627 C C . PHE A 1 204 ? -10.154 -26.287 -6.835 1.00 67.81 204 PHE A C 1
ATOM 1629 O O . PHE A 1 204 ? -9.111 -26.882 -7.104 1.00 67.81 204 PHE A O 1
ATOM 1636 N N . PHE A 1 205 ? -11.358 -26.834 -6.977 1.00 69.69 205 PHE A N 1
ATOM 1637 C CA . PHE A 1 205 ? -11.573 -28.158 -7.544 1.00 69.69 205 PHE A CA 1
ATOM 1638 C C . PHE A 1 205 ? -12.249 -28.013 -8.901 1.00 69.69 205 PHE A C 1
ATOM 1640 O O . PHE A 1 205 ? -13.311 -27.401 -9.018 1.00 69.69 205 PHE A O 1
ATOM 1647 N N . ASP A 1 206 ? -11.638 -28.601 -9.923 1.00 66.00 206 ASP A N 1
ATOM 1648 C CA . ASP A 1 206 ? -12.283 -28.802 -11.213 1.00 66.00 206 ASP A CA 1
ATOM 1649 C C . ASP A 1 206 ? -13.083 -30.110 -11.149 1.00 66.00 206 ASP A C 1
ATOM 1651 O O . ASP A 1 206 ? -12.520 -31.186 -10.943 1.00 66.00 206 ASP A O 1
ATOM 1655 N N . SER A 1 207 ? -14.405 -30.017 -11.285 1.00 62.97 207 SER A N 1
ATOM 1656 C CA . SER A 1 207 ? -15.317 -31.168 -11.274 1.00 62.97 207 SER A CA 1
ATOM 1657 C C . SER A 1 207 ? -15.856 -31.457 -12.673 1.00 62.97 207 SER A C 1
ATOM 1659 O O . SER A 1 207 ? -17.055 -31.619 -12.891 1.00 62.97 207 SER A O 1
ATOM 1661 N N . ARG A 1 208 ? -14.965 -31.548 -13.663 1.00 67.56 208 ARG A N 1
ATOM 1662 C CA . ARG A 1 208 ? -15.323 -32.185 -14.935 1.00 67.56 208 ARG A CA 1
ATOM 1663 C C . ARG A 1 208 ? -15.540 -33.690 -14.727 1.00 67.56 208 ARG A C 1
ATOM 1665 O O . ARG A 1 208 ? -14.838 -34.338 -13.953 1.00 67.56 208 ARG A O 1
ATOM 1672 N N . HIS A 1 209 ? -16.549 -34.237 -15.406 1.00 55.72 209 HIS A N 1
ATOM 1673 C CA . HIS A 1 209 ? -16.939 -35.650 -15.318 1.00 55.72 209 HIS A CA 1
ATOM 1674 C C . HIS A 1 209 ? -15.760 -36.627 -15.595 1.00 55.72 209 HIS A C 1
ATOM 1676 O O . HIS A 1 209 ? -14.899 -36.307 -16.414 1.00 55.72 209 HIS A O 1
ATOM 1682 N N . PRO A 1 210 ? -15.745 -37.836 -14.978 1.00 61.25 210 PRO A N 1
ATOM 1683 C CA . PRO A 1 210 ? -16.866 -38.417 -14.255 1.00 61.25 210 PRO A CA 1
ATOM 1684 C C . PRO A 1 210 ? -16.978 -37.980 -12.793 1.00 61.25 210 PRO A C 1
ATOM 1686 O O . PRO A 1 210 ? -18.104 -37.959 -12.317 1.00 61.25 210 PRO A O 1
ATOM 1689 N N . MET A 1 211 ? -15.901 -37.579 -12.109 1.00 60.09 211 MET A N 1
ATOM 1690 C CA . MET A 1 211 ? -15.959 -37.078 -10.727 1.00 60.09 211 MET A CA 1
ATOM 1691 C C . MET A 1 211 ? -14.624 -36.450 -10.303 1.00 60.09 211 MET A C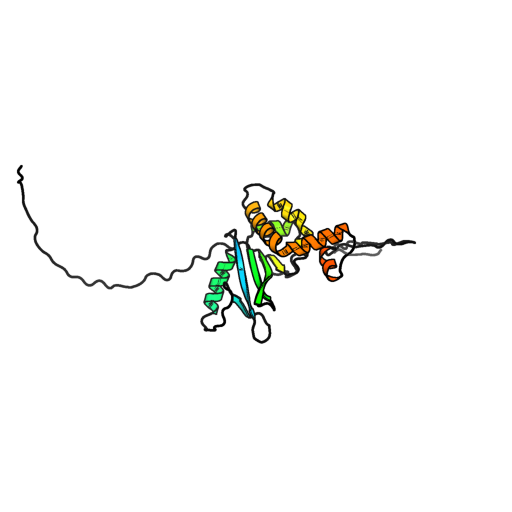 1
ATOM 1693 O O . MET A 1 211 ? -13.573 -37.062 -10.478 1.00 60.09 211 MET A O 1
ATOM 1697 N N . GLY A 1 212 ? -14.684 -35.275 -9.673 1.00 60.25 212 GLY A N 1
ATOM 1698 C CA . GLY A 1 212 ? -13.611 -34.749 -8.830 1.00 60.25 212 GLY A CA 1
ATOM 1699 C C . GLY A 1 212 ? -14.016 -34.897 -7.365 1.00 60.25 212 GLY A C 1
ATOM 1700 O O . GLY A 1 212 ? -15.092 -34.442 -6.985 1.00 60.25 212 GLY A O 1
ATOM 1701 N N . ALA A 1 213 ? -13.187 -35.549 -6.551 1.00 60.19 213 ALA A N 1
ATOM 1702 C CA . ALA A 1 213 ? -13.347 -35.605 -5.101 1.00 60.19 213 ALA A CA 1
ATOM 1703 C C . ALA A 1 213 ? -12.150 -34.903 -4.453 1.00 60.19 213 ALA A C 1
ATOM 1705 O O . ALA A 1 213 ? -11.003 -35.225 -4.755 1.00 60.19 213 ALA A O 1
ATOM 1706 N N . GLY A 1 214 ? -12.423 -33.933 -3.583 1.00 58.66 214 GLY A N 1
ATOM 1707 C CA . GLY A 1 214 ? -11.420 -33.242 -2.783 1.00 58.66 214 GLY A CA 1
ATOM 1708 C C . GLY A 1 214 ? -11.640 -33.541 -1.309 1.00 58.66 214 GLY A C 1
ATOM 1709 O O . GLY A 1 214 ? -12.736 -33.324 -0.801 1.00 58.66 214 GLY A O 1
ATOM 1710 N N . VAL A 1 215 ? -10.612 -34.031 -0.618 1.00 54.06 215 VAL A N 1
ATOM 1711 C CA . VAL A 1 215 ? -10.613 -34.133 0.846 1.00 54.06 215 VAL A CA 1
ATOM 1712 C C . VAL A 1 215 ? -9.747 -32.995 1.368 1.00 54.06 215 VAL A C 1
ATOM 1714 O O . VAL A 1 215 ? -8.541 -32.977 1.137 1.00 54.06 215 VAL A O 1
ATOM 1717 N N . CYS A 1 216 ? -10.366 -32.027 2.038 1.00 50.25 216 CYS A N 1
ATOM 1718 C CA . CYS A 1 216 ? -9.654 -30.976 2.756 1.00 50.25 216 CYS A CA 1
ATOM 1719 C C . CYS A 1 216 ? -9.627 -31.348 4.237 1.00 50.25 216 CYS A C 1
ATOM 1721 O O . CYS A 1 216 ? -10.679 -31.456 4.866 1.00 50.25 216 CYS A O 1
ATOM 1723 N N . GLN A 1 217 ? -8.435 -31.543 4.794 1.00 47.16 217 GLN A N 1
ATOM 1724 C CA . GLN A 1 217 ? -8.250 -31.826 6.212 1.00 47.16 217 GLN A CA 1
ATOM 1725 C C . GLN A 1 217 ? -7.523 -30.640 6.846 1.00 47.16 217 GLN A C 1
ATOM 1727 O O . GLN A 1 217 ? -6.393 -30.326 6.478 1.00 47.16 217 GLN A O 1
ATOM 1732 N N . SER A 1 218 ? -8.194 -29.941 7.762 1.00 45.59 218 SER A N 1
ATOM 1733 C CA . SER A 1 218 ? -7.556 -28.895 8.562 1.00 45.59 218 SER A CA 1
ATOM 1734 C C . SER A 1 218 ? -6.760 -29.563 9.679 1.00 45.59 218 SER A C 1
ATOM 1736 O O . SER A 1 218 ? -7.330 -30.254 10.524 1.00 45.59 218 SER A O 1
ATOM 1738 N N . TYR A 1 219 ? -5.440 -29.391 9.657 1.00 42.84 219 TYR A N 1
ATOM 1739 C CA . TYR A 1 219 ? -4.556 -29.875 10.710 1.00 42.84 219 TYR A CA 1
ATOM 1740 C C . TYR A 1 219 ? -4.323 -28.762 11.726 1.00 42.84 219 TYR A C 1
ATOM 1742 O O . TYR A 1 219 ? -3.461 -27.904 11.546 1.00 42.84 219 TYR A O 1
ATOM 1750 N N . VAL A 1 220 ? -5.072 -28.800 12.824 1.00 47.75 220 VAL A N 1
ATOM 1751 C CA . VAL A 1 220 ? -4.668 -28.104 14.046 1.00 47.75 220 VAL A CA 1
ATOM 1752 C C . VAL A 1 220 ? -3.672 -29.016 14.757 1.00 47.75 220 VAL A C 1
ATOM 1754 O O . VAL A 1 220 ? -3.947 -30.193 14.980 1.00 47.75 220 VAL A O 1
ATOM 1757 N N . HIS A 1 221 ? -2.483 -28.492 15.049 1.00 46.06 221 HIS A N 1
ATOM 1758 C CA . HIS A 1 221 ? -1.428 -29.184 15.788 1.00 46.06 221 HIS A CA 1
ATOM 1759 C C . HIS A 1 221 ? -1.993 -29.931 17.012 1.00 46.06 221 HIS A C 1
ATOM 1761 O O . HIS A 1 221 ? -2.482 -29.300 17.947 1.00 46.06 221 HIS A O 1
ATOM 1767 N N . GLY A 1 222 ? -1.886 -31.264 17.031 1.00 48.84 222 GLY A N 1
ATOM 1768 C CA . GLY A 1 222 ? -2.239 -32.057 18.210 1.00 48.84 222 GLY A CA 1
ATOM 1769 C C . GLY A 1 222 ? -2.517 -33.532 17.930 1.00 48.84 222 GLY A C 1
ATOM 1770 O O . GLY A 1 222 ? -3.668 -33.914 17.804 1.00 48.84 222 GLY A O 1
ATOM 1771 N N . LYS A 1 223 ? -1.445 -34.339 17.879 1.00 44.47 223 LYS A N 1
ATOM 1772 C CA . LYS A 1 223 ? -1.394 -35.815 17.990 1.00 44.47 223 LYS A CA 1
ATOM 1773 C C . LYS A 1 223 ? -2.472 -36.628 17.251 1.00 44.47 223 LYS A C 1
ATOM 1775 O O . LYS A 1 223 ? -3.574 -36.837 17.740 1.00 44.47 223 LYS A O 1
ATOM 1780 N N . VAL A 1 224 ? -2.044 -37.274 16.167 1.00 42.50 224 VAL A N 1
ATOM 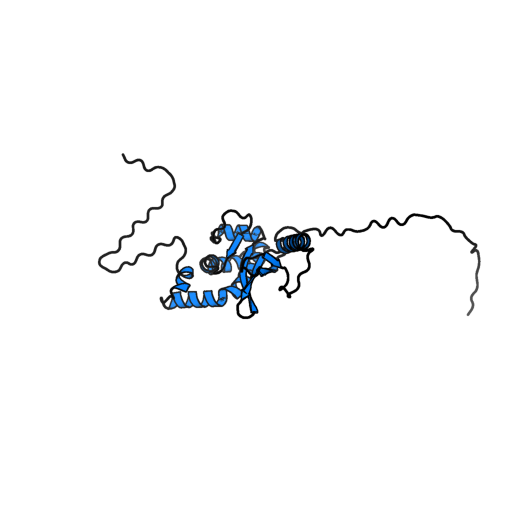1781 C CA . VAL A 1 224 ? -2.680 -38.505 15.686 1.00 42.50 224 VAL A CA 1
ATOM 1782 C C . VAL A 1 224 ? -2.155 -39.663 16.539 1.00 42.50 224 VAL A C 1
ATOM 1784 O O . VAL A 1 224 ? -0.983 -40.019 16.435 1.00 42.50 224 VAL A O 1
ATOM 1787 N N . SER A 1 225 ? -2.996 -40.231 17.399 1.00 42.56 225 SER A N 1
ATOM 1788 C CA . SER A 1 225 ? -2.836 -41.616 17.847 1.00 42.56 225 SER A CA 1
ATOM 1789 C C . SER A 1 225 ? -3.743 -42.489 16.992 1.00 42.56 225 SER A C 1
ATOM 1791 O O . SER A 1 225 ? -4.931 -42.203 16.853 1.00 42.56 225 SER A O 1
ATOM 1793 N N . VAL A 1 226 ? -3.151 -43.512 16.389 1.00 34.69 226 VAL A N 1
ATOM 1794 C CA . VAL A 1 226 ? -3.868 -44.599 15.726 1.00 34.69 226 VAL A CA 1
ATOM 1795 C C . VAL A 1 226 ? -3.989 -45.701 16.774 1.00 34.69 226 VAL A C 1
ATOM 1797 O O . VAL A 1 226 ? -2.952 -46.154 17.263 1.00 34.69 226 VAL A O 1
ATOM 1800 N N . ASP A 1 227 ? -5.219 -46.052 17.149 1.00 36.06 227 ASP A N 1
ATOM 1801 C CA . ASP A 1 227 ? -5.515 -47.310 17.852 1.00 36.06 227 ASP A CA 1
ATOM 1802 C C . ASP A 1 227 ? -5.532 -48.474 16.850 1.00 36.06 227 ASP A C 1
ATOM 1804 O O . ASP A 1 227 ? -6.059 -48.277 15.726 1.00 36.06 227 ASP A O 1
#

Foldseek 3Di:
DDDDDDDDDDDDDDDDDDDDPPPDDDPPPPPQDDFQQALAEAEWEFDADPVRDTDATDRDDDDPDDDPPPDVVRVVVVSNNRNHQKYFYWYQDPVRDTDGFKIKGGDVLQVVVCVVLPLPQPDPPDDPIGMHGPPNLSCLLCVVV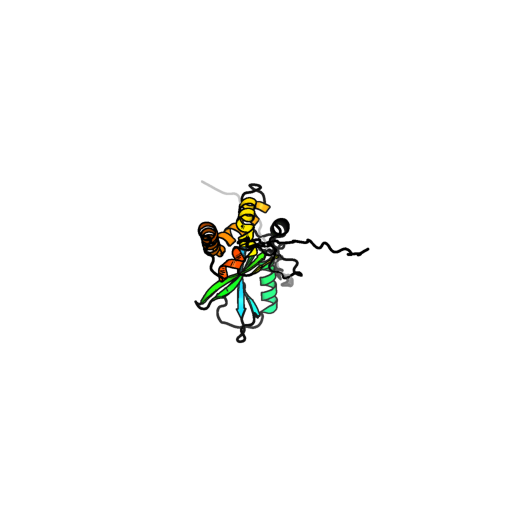LVVQLPPPPPDPSNSNSVNVNVVCCVRCVVLNVLQVVCVVPVDDDPVNVSNVDDPPDDDWDADPPGDDDDDDDDDDDDDDDD